Protein AF-A0ABD6RT41-F1 (afdb_monomer_lite)

Organism: Bacillus thuringiensis (NCBI:txid1428)

Foldseek 3Di:
DLLVLLCVVVVVVLVVLDDPVNLVVCVVVVQDDPRSVVVRVVSSSVSCDVVSSVVQDPVSVLVVLQVCQVVVDDPPDDGDSDPPDDPVRLVVCQVCVVVPAPDDRDDDDDDDDPVPPQCCVQCADKDALVQFDDPVCVVVVVVVPGDRSDIFGPDHNRNVCRVQQPKADFDKDFDADPVRGGPDIDTPDHIDGGHDDDDPDDSVVSVVVVVD

Sequence (212 aa):
DKKDFWMQLNSKRAETKITKKDIEKFKEKGVEGKELDKKIEDLRRGRVTEVELAELTAQDLKVLAIKSKMSSGYQLTPQIIKKDVTDEEYARISENLANFPGVDATVDWERNYVNGSLFRSVLGNITSSEEGLPKENLDSYLVRGYNRNDRVGKSYIEQRYEDVLHGTKEEVKNITDKSGNIVSAEIISKGKSGNSLTLTIDMELQKKVEES

InterPro domains:
  IPR005311 Penicillin-binding protein, dimerisation domain [PF03717] (16-184)
  IPR036138 Penicillin-binding protein, dimerisation domain superfamily [SSF56519] (60-200)
  IPR050515 Class D beta-lactamase/transpeptidase [PTHR30627] (42-211)

pLDDT: mean 88.84, std 4.9, range [66.38, 96.69]

Structure (mmCIF, N/CA/C/O backbone):
data_AF-A0ABD6RT41-F1
#
_entry.id   AF-A0ABD6RT41-F1
#
loop_
_atom_site.group_PDB
_atom_site.id
_atom_site.type_symbol
_atom_site.label_atom_id
_atom_site.label_alt_id
_atom_site.label_comp_id
_atom_site.label_asym_id
_atom_site.label_entity_id
_atom_site.label_seq_id
_atom_site.pdbx_PDB_ins_code
_atom_site.Cartn_x
_atom_site.Cartn_y
_atom_site.Cartn_z
_atom_site.occupancy
_atom_site.B_iso_or_equiv
_atom_site.auth_seq_id
_atom_site.auth_comp_id
_atom_site.auth_asym_id
_atom_site.auth_atom_id
_atom_site.pdbx_PDB_model_num
ATOM 1 N N . ASP A 1 1 ? -13.003 3.160 10.130 1.00 85.69 1 ASP A N 1
ATOM 2 C CA . ASP A 1 1 ? -14.189 4.032 9.997 1.00 85.69 1 ASP A CA 1
ATOM 3 C C . ASP A 1 1 ? -14.020 5.262 10.900 1.00 85.69 1 ASP A C 1
ATOM 5 O O . ASP A 1 1 ? -13.402 5.138 11.954 1.00 85.69 1 ASP A O 1
ATOM 9 N N . LYS A 1 2 ? -14.532 6.439 10.503 1.00 89.31 2 LYS A N 1
ATOM 10 C CA . LYS A 1 2 ? -14.536 7.662 11.331 1.00 89.31 2 LYS A CA 1
ATOM 11 C C . LYS A 1 2 ? -15.355 7.477 12.609 1.00 89.31 2 LYS A C 1
ATOM 13 O O . LYS A 1 2 ? -14.965 7.993 13.650 1.00 89.31 2 LYS A O 1
ATOM 18 N N . LYS A 1 3 ? -16.454 6.716 12.544 1.00 90.81 3 LYS A N 1
ATOM 19 C CA . LYS A 1 3 ? -17.309 6.435 13.708 1.00 90.81 3 LYS A CA 1
ATOM 20 C C . LYS A 1 3 ? -16.577 5.619 14.764 1.00 90.81 3 LYS A C 1
ATOM 22 O O . LYS A 1 3 ? -16.547 6.023 15.921 1.00 90.81 3 LYS A O 1
ATOM 27 N N . ASP A 1 4 ? -15.921 4.535 14.359 1.00 88.50 4 ASP A N 1
ATOM 28 C CA . ASP A 1 4 ? -15.114 3.715 15.271 1.00 88.50 4 ASP A CA 1
ATOM 29 C C . ASP A 1 4 ? -13.974 4.518 15.901 1.00 88.50 4 ASP A C 1
ATOM 31 O O . ASP A 1 4 ? -13.711 4.404 17.096 1.00 88.50 4 ASP A O 1
ATOM 35 N N . PHE A 1 5 ? -13.330 5.382 15.115 1.00 91.25 5 PHE A N 1
ATOM 36 C CA . PHE A 1 5 ? -12.264 6.239 15.618 1.00 91.25 5 PHE A CA 1
ATOM 37 C C . PHE A 1 5 ? -12.767 7.277 16.625 1.00 91.25 5 PHE A C 1
ATOM 39 O O . PHE A 1 5 ? -12.186 7.424 17.698 1.00 91.25 5 PHE A O 1
ATOM 46 N N . TRP A 1 6 ? -13.891 7.938 16.333 1.00 93.00 6 TRP A N 1
ATOM 47 C CA . TRP A 1 6 ? -14.525 8.853 17.280 1.00 93.00 6 TRP A CA 1
ATOM 48 C C . TRP A 1 6 ? -14.910 8.137 18.579 1.00 93.00 6 TRP A C 1
ATOM 50 O O . TRP A 1 6 ? -14.651 8.667 19.658 1.00 93.00 6 TRP A O 1
ATOM 60 N N . MET A 1 7 ? -15.461 6.919 18.495 1.00 90.94 7 MET A N 1
ATOM 61 C CA . MET A 1 7 ? -15.819 6.121 19.674 1.00 90.94 7 MET A CA 1
ATOM 62 C C . MET A 1 7 ? -14.601 5.744 20.524 1.00 90.94 7 MET A C 1
ATOM 64 O O . MET A 1 7 ? -14.709 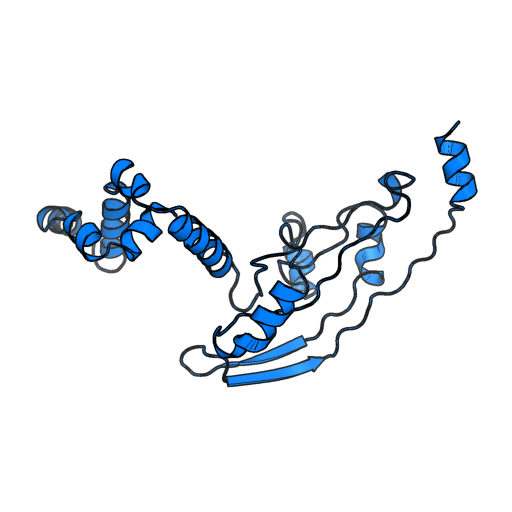5.704 21.746 1.00 90.94 7 MET A O 1
ATOM 68 N N . GLN A 1 8 ? -13.444 5.498 19.904 1.00 89.94 8 GLN A N 1
ATOM 69 C CA . GLN A 1 8 ? -12.194 5.221 20.619 1.00 89.94 8 GLN A CA 1
ATOM 70 C C . GLN A 1 8 ? -11.664 6.453 21.356 1.00 89.94 8 GLN A C 1
ATOM 72 O O . GLN A 1 8 ? -11.246 6.336 22.506 1.00 89.94 8 GLN A O 1
ATOM 77 N N . LEU A 1 9 ? -11.713 7.629 20.723 1.00 90.56 9 LEU A N 1
ATOM 78 C CA . LEU A 1 9 ? -11.319 8.889 21.361 1.00 90.56 9 LEU A CA 1
ATOM 79 C C . LEU A 1 9 ? -12.302 9.312 22.465 1.00 90.56 9 LEU A C 1
ATOM 81 O O . LEU A 1 9 ? -11.903 9.900 23.466 1.00 90.56 9 LEU A O 1
ATOM 85 N N . ASN A 1 10 ? -13.585 8.979 22.306 1.00 91.75 10 ASN A N 1
ATOM 86 C CA . ASN A 1 10 ? -14.675 9.404 23.181 1.00 91.75 10 ASN A CA 1
ATOM 87 C C . ASN A 1 10 ? -15.344 8.222 23.904 1.00 91.75 10 ASN A C 1
ATOM 89 O O . ASN A 1 10 ? -16.572 8.168 23.983 1.00 91.75 10 ASN A O 1
ATOM 93 N N . SER A 1 11 ? -14.562 7.289 24.458 1.00 88.44 11 SER A N 1
ATOM 94 C CA . SER A 1 11 ? -15.060 6.026 25.041 1.00 88.44 11 SER A CA 1
ATOM 95 C C . SER A 1 11 ? -16.250 6.206 25.993 1.00 88.44 11 SER A C 1
ATOM 97 O O . SER A 1 11 ? -17.299 5.594 25.800 1.00 88.44 11 SER A O 1
ATOM 99 N N . LYS A 1 12 ? -16.152 7.140 26.947 1.00 89.44 12 LYS A N 1
ATOM 100 C CA . LYS A 1 12 ? -17.234 7.449 27.900 1.00 89.44 12 LYS A CA 1
ATOM 101 C C . LYS A 1 12 ? -18.515 7.936 27.216 1.00 89.44 12 LYS A C 1
ATOM 103 O O . LYS A 1 12 ? -19.607 7.536 27.605 1.00 89.44 12 LYS A O 1
ATOM 108 N N . ARG A 1 13 ? -18.409 8.796 26.194 1.00 90.62 13 ARG A N 1
ATOM 109 C CA . ARG A 1 13 ? -19.580 9.288 25.439 1.00 90.62 13 ARG A CA 1
ATOM 110 C C . ARG A 1 13 ? -20.147 8.205 24.533 1.00 90.62 13 ARG A C 1
ATOM 112 O O . ARG A 1 13 ? -21.352 8.148 24.334 1.00 90.62 13 ARG A O 1
ATOM 119 N N . ALA A 1 14 ? -19.296 7.345 23.989 1.00 87.75 14 ALA A N 1
ATOM 120 C CA . ALA A 1 14 ? -19.719 6.220 23.174 1.00 87.75 14 ALA A CA 1
ATOM 121 C C . ALA A 1 14 ? -20.494 5.186 24.012 1.00 87.75 14 ALA A C 1
ATOM 123 O O . ALA A 1 14 ? -21.488 4.636 23.542 1.00 87.75 14 ALA A O 1
ATOM 124 N N . GLU A 1 15 ? -20.104 4.959 25.269 1.00 86.31 15 GLU A N 1
ATOM 125 C CA . GLU A 1 15 ? -20.823 4.077 26.197 1.00 86.31 15 GLU A CA 1
ATOM 126 C C . GLU A 1 15 ? -22.237 4.578 26.511 1.00 86.31 15 GLU A C 1
ATOM 128 O O . GLU A 1 15 ? -23.179 3.787 26.474 1.00 86.31 15 GLU A O 1
ATOM 133 N N . THR A 1 16 ? -22.424 5.887 26.729 1.00 89.94 16 THR A N 1
ATOM 134 C CA . THR A 1 16 ? -23.754 6.457 27.029 1.00 89.94 16 THR A CA 1
ATOM 135 C C . THR A 1 16 ? -24.732 6.378 25.859 1.00 89.94 16 THR A C 1
ATOM 137 O O . THR A 1 16 ? -25.941 6.507 26.060 1.00 89.94 16 THR A O 1
ATOM 140 N N . LYS A 1 17 ? -24.250 6.111 24.637 1.00 87.75 17 LYS A N 1
ATOM 141 C CA . LYS A 1 17 ? -25.112 5.869 23.471 1.00 87.75 17 LYS A CA 1
ATOM 142 C C . LYS A 1 17 ? -25.903 4.575 23.580 1.00 87.75 17 LYS A C 1
ATOM 144 O O . LYS A 1 17 ? -26.860 4.424 22.826 1.00 87.75 17 LYS A O 1
ATOM 149 N N . ILE A 1 18 ? -25.531 3.650 24.464 1.00 90.38 18 ILE A N 1
ATOM 150 C CA . ILE A 1 18 ? -26.245 2.391 24.689 1.00 90.38 18 ILE A CA 1
ATOM 151 C C . ILE A 1 18 ? -26.896 2.423 26.067 1.00 90.38 18 ILE A C 1
ATOM 153 O O . ILE A 1 18 ? -26.241 2.642 27.082 1.00 90.38 18 ILE A O 1
ATOM 157 N N . THR A 1 19 ? -28.202 2.174 26.111 1.00 89.12 19 THR A N 1
ATOM 158 C CA . THR A 1 19 ? -28.950 2.095 27.368 1.00 89.12 19 THR A CA 1
ATOM 159 C C . THR A 1 19 ? -29.115 0.645 27.814 1.00 89.12 19 THR A C 1
ATOM 161 O O . THR A 1 19 ? -29.053 -0.282 27.005 1.00 89.12 19 THR A O 1
ATOM 164 N N . LYS A 1 20 ? -29.409 0.430 29.104 1.00 87.25 20 LYS A N 1
ATOM 165 C CA . LYS A 1 20 ? -29.735 -0.909 29.633 1.00 87.25 20 LYS A CA 1
ATOM 166 C C . LYS A 1 20 ? -30.908 -1.560 28.883 1.00 87.25 20 LYS A C 1
ATOM 168 O O . LYS A 1 20 ? -30.833 -2.740 28.559 1.00 87.25 20 LYS A O 1
ATOM 173 N N . LYS A 1 21 ? -31.912 -0.761 28.498 1.00 87.50 21 LYS A N 1
ATOM 174 C CA . LYS A 1 21 ? -33.065 -1.211 27.701 1.00 87.50 21 LYS A CA 1
ATOM 175 C C . LYS A 1 21 ? -32.671 -1.725 26.315 1.00 87.50 21 LYS A C 1
ATOM 177 O O . LYS A 1 21 ? -33.319 -2.622 25.790 1.00 87.50 21 LYS A O 1
ATOM 182 N N . ASP A 1 22 ? -31.633 -1.159 25.699 1.00 86.94 22 ASP A N 1
ATOM 183 C CA . ASP A 1 22 ? -31.158 -1.634 24.395 1.00 86.94 22 ASP A CA 1
ATOM 184 C C . ASP A 1 22 ? -30.517 -3.019 24.511 1.00 86.94 22 ASP A C 1
ATOM 186 O O . ASP A 1 22 ? -30.737 -3.874 23.658 1.00 86.94 22 ASP A O 1
ATOM 190 N N . ILE A 1 23 ? -29.767 -3.252 25.591 1.00 86.44 23 ILE A N 1
ATOM 191 C CA . ILE A 1 23 ? -29.127 -4.541 25.876 1.00 86.44 23 ILE A CA 1
ATOM 192 C C . ILE A 1 23 ? -30.191 -5.600 26.193 1.00 86.44 23 ILE A C 1
ATOM 194 O O . ILE A 1 23 ? -30.135 -6.705 25.657 1.00 86.44 23 ILE A O 1
ATOM 198 N N . GLU A 1 24 ? -31.183 -5.258 27.019 1.00 87.94 24 GLU A N 1
ATOM 199 C CA . GLU A 1 24 ? -32.307 -6.143 27.362 1.00 87.94 24 GLU A CA 1
ATOM 200 C C . GLU A 1 24 ? -33.097 -6.566 26.118 1.00 87.94 24 GLU A C 1
ATOM 202 O O . GLU A 1 24 ? -33.324 -7.757 25.932 1.00 87.94 24 GLU A O 1
ATOM 207 N N . LYS A 1 25 ? -33.387 -5.644 25.188 1.00 90.38 25 LYS A N 1
ATOM 208 C CA . LYS A 1 25 ? -34.060 -5.967 23.915 1.00 90.38 25 LYS A CA 1
ATOM 209 C C . LYS A 1 25 ? -33.330 -7.008 23.066 1.00 90.38 25 LYS A C 1
ATOM 211 O O . LYS A 1 25 ? -33.973 -7.733 22.310 1.00 90.38 25 LYS A O 1
ATOM 216 N N . PHE A 1 26 ? -31.999 -7.046 23.106 1.00 88.19 26 PHE A N 1
ATOM 217 C CA . PHE A 1 26 ? -31.237 -8.065 22.381 1.00 88.19 26 PHE A CA 1
ATOM 218 C C . PHE A 1 26 ? -31.228 -9.401 23.128 1.00 88.19 26 PHE A C 1
ATOM 220 O O . PHE A 1 26 ? -31.377 -10.441 22.488 1.00 88.19 26 PHE A O 1
ATOM 227 N N . LYS A 1 27 ? -31.150 -9.374 24.462 1.00 84.56 27 LYS A N 1
ATOM 228 C CA . LYS A 1 27 ? -31.242 -10.577 25.303 1.00 84.56 27 LYS A CA 1
ATOM 229 C C . LYS A 1 27 ? -32.615 -11.246 25.224 1.00 84.56 27 LYS A C 1
ATOM 231 O O . LYS A 1 27 ? -32.687 -12.457 25.080 1.00 84.56 27 LYS A O 1
ATOM 236 N N . GLU A 1 28 ? -33.701 -10.473 25.216 1.00 88.12 28 GLU A N 1
ATOM 237 C CA . GLU A 1 28 ? -35.072 -10.980 25.018 1.00 88.12 28 GLU A CA 1
ATOM 238 C C . GLU A 1 28 ? -35.255 -11.671 23.659 1.00 88.12 28 GLU A C 1
ATOM 240 O O . GLU A 1 28 ? -36.079 -12.570 23.515 1.00 88.12 28 GLU A O 1
ATOM 245 N N . LYS A 1 29 ? -34.456 -11.285 22.658 1.00 86.00 29 LYS A N 1
ATOM 246 C CA . LYS A 1 29 ? -34.404 -11.930 21.339 1.00 86.00 29 LYS A CA 1
ATOM 247 C C . LYS A 1 29 ? -33.467 -13.144 21.293 1.00 86.00 29 LYS A C 1
ATOM 249 O O . LYS A 1 29 ? -33.190 -13.636 20.203 1.00 86.00 29 LYS A O 1
ATOM 254 N N . GLY A 1 30 ? -32.956 -13.595 22.439 1.00 84.94 30 GLY A N 1
ATOM 255 C CA . GLY A 1 30 ? -32.039 -14.730 22.546 1.00 84.94 30 GLY A CA 1
ATOM 256 C C . GLY A 1 30 ? -30.633 -14.460 22.003 1.00 84.94 30 GLY A C 1
ATOM 257 O O . GLY A 1 30 ? -29.919 -15.405 21.686 1.00 84.94 30 GLY A O 1
ATOM 258 N N . VAL A 1 31 ? -30.230 -13.192 21.846 1.00 85.50 31 VAL A N 1
ATOM 259 C CA . VAL A 1 31 ? -28.876 -12.846 21.392 1.00 85.50 31 VAL A CA 1
ATOM 260 C C . VAL A 1 31 ? -27.938 -12.810 22.594 1.00 85.50 31 VAL A C 1
ATOM 262 O O . VAL A 1 31 ? -28.105 -11.983 23.492 1.00 85.50 31 VAL A O 1
ATOM 265 N N . GLU A 1 32 ? -26.915 -13.661 22.583 1.00 87.38 32 GLU A N 1
ATOM 266 C CA . GLU A 1 32 ? -25.966 -13.808 23.688 1.00 87.38 32 GLU A CA 1
ATOM 267 C C . GLU A 1 32 ? -24.507 -13.885 23.208 1.00 87.38 32 GLU A C 1
ATOM 269 O O . GLU A 1 32 ? -24.211 -14.020 22.017 1.00 87.38 32 GLU A O 1
ATOM 274 N N . GLY A 1 33 ? -23.572 -13.766 24.156 1.00 87.94 33 GLY A N 1
ATOM 275 C CA . GLY A 1 33 ? -22.134 -13.876 23.907 1.00 87.94 33 GLY A CA 1
ATOM 276 C C . GLY A 1 33 ? -21.613 -12.891 22.853 1.00 87.94 33 GLY A C 1
ATOM 277 O O . GLY A 1 33 ? -22.037 -11.739 22.792 1.00 87.94 33 GLY A O 1
ATOM 278 N N . LYS A 1 34 ? -20.708 -13.361 21.985 1.00 86.75 34 LYS A N 1
ATOM 279 C CA . LYS A 1 34 ? -20.057 -12.533 20.950 1.00 86.75 34 LYS A CA 1
ATOM 280 C C . LYS A 1 34 ? -21.040 -11.879 19.972 1.00 86.75 34 LYS A C 1
ATOM 282 O O . LYS A 1 34 ? -20.735 -10.829 19.411 1.00 86.75 34 LYS A O 1
ATOM 287 N N . GLU A 1 35 ? -22.199 -12.495 19.729 1.00 88.06 35 GLU A N 1
ATOM 288 C CA . GLU A 1 35 ? -23.207 -11.918 18.835 1.00 88.06 35 GLU A CA 1
ATOM 289 C C . GLU A 1 35 ? -23.885 -10.699 19.475 1.00 88.06 35 GLU A C 1
ATOM 291 O O . GLU A 1 35 ? -24.155 -9.708 18.792 1.00 88.06 35 GLU A O 1
ATOM 296 N N . LEU A 1 36 ? -24.111 -10.747 20.791 1.00 87.25 36 LEU A N 1
ATOM 297 C CA . LEU A 1 36 ? -24.655 -9.626 21.552 1.00 87.25 36 LEU A CA 1
ATOM 298 C C . LEU A 1 36 ? -23.689 -8.440 21.528 1.00 87.25 36 LEU A C 1
ATOM 300 O O . LEU A 1 36 ? -24.110 -7.329 21.207 1.00 87.25 36 LEU A O 1
ATOM 304 N N . ASP A 1 37 ? -22.404 -8.688 21.787 1.00 86.12 37 ASP A N 1
ATOM 305 C CA . ASP A 1 37 ? -21.363 -7.654 21.764 1.00 86.12 37 ASP A CA 1
ATOM 306 C C . ASP A 1 37 ? -21.310 -6.954 20.402 1.00 86.12 37 ASP A C 1
ATOM 308 O O . ASP A 1 37 ? -21.361 -5.725 20.324 1.00 86.12 37 ASP A O 1
ATOM 312 N N . LYS A 1 38 ? -21.334 -7.736 19.315 1.00 89.06 38 LYS A N 1
ATOM 313 C CA . LYS A 1 38 ? -21.345 -7.204 17.949 1.00 89.06 38 LYS A CA 1
ATOM 314 C C . LYS A 1 38 ? -22.578 -6.338 17.674 1.00 89.06 38 LYS A C 1
ATOM 316 O O . LYS A 1 38 ? -22.440 -5.237 17.148 1.00 89.06 38 LYS A O 1
ATOM 321 N N . LYS A 1 39 ? -23.783 -6.789 18.053 1.00 89.44 39 LYS A N 1
ATOM 322 C CA . LYS A 1 39 ? -25.019 -6.003 17.852 1.00 89.44 39 LYS A CA 1
ATOM 323 C C . LYS A 1 39 ? -25.035 -4.719 18.677 1.00 89.44 39 LYS A C 1
ATOM 325 O O . LYS A 1 39 ? -25.534 -3.700 18.200 1.00 89.44 39 LYS A O 1
ATOM 330 N N . ILE A 1 40 ? -24.491 -4.753 19.892 1.00 88.94 40 ILE A N 1
ATOM 331 C CA . ILE A 1 40 ? -24.341 -3.562 20.732 1.00 88.94 40 ILE A CA 1
ATOM 332 C C . ILE A 1 40 ? -23.382 -2.570 20.071 1.00 88.94 40 ILE A C 1
ATOM 334 O O . ILE A 1 40 ? -23.679 -1.376 20.021 1.00 88.94 40 ILE A O 1
ATOM 338 N N . GLU A 1 41 ? -22.259 -3.048 19.543 1.00 87.75 41 GLU A N 1
ATOM 339 C CA . GLU A 1 41 ? -21.263 -2.208 18.884 1.00 87.75 41 GLU A CA 1
ATOM 340 C C . GLU A 1 41 ? -21.785 -1.605 17.572 1.00 87.75 41 GLU A C 1
ATOM 342 O O . GLU A 1 41 ? -21.640 -0.402 17.350 1.00 87.75 41 GLU A O 1
ATOM 347 N N . ASP A 1 42 ? -22.499 -2.385 16.757 1.00 89.88 42 ASP A N 1
ATOM 348 C CA . ASP A 1 42 ? -23.151 -1.893 15.539 1.00 89.88 42 ASP A CA 1
ATOM 349 C C . ASP A 1 42 ? -24.235 -0.847 15.857 1.00 89.88 42 ASP A C 1
ATOM 351 O O . ASP A 1 42 ? -24.315 0.194 15.198 1.00 89.88 42 ASP A O 1
ATOM 355 N N . LEU A 1 43 ? -25.036 -1.063 16.910 1.00 90.56 43 LEU A N 1
ATOM 356 C CA . LEU A 1 43 ? -26.019 -0.078 17.370 1.00 90.56 43 LEU A CA 1
ATOM 357 C C . LEU A 1 43 ? -25.338 1.202 17.870 1.00 90.56 43 LEU A C 1
ATOM 359 O O . LEU A 1 43 ? -25.805 2.307 17.582 1.00 90.56 43 LEU A O 1
ATOM 363 N N . ARG A 1 44 ? -24.226 1.065 18.598 1.00 90.38 44 ARG A N 1
ATOM 364 C CA . ARG A 1 44 ? -23.441 2.195 19.105 1.00 90.38 44 ARG A CA 1
ATOM 365 C C . ARG A 1 44 ? -22.892 3.017 17.944 1.00 90.38 44 ARG A C 1
ATOM 367 O O . ARG A 1 44 ? -23.106 4.226 17.914 1.00 90.38 44 ARG A O 1
ATOM 374 N N . ARG A 1 45 ? -22.296 2.353 16.949 1.00 90.31 45 ARG A N 1
ATOM 375 C CA . ARG A 1 45 ? -21.817 2.961 15.699 1.00 90.31 45 ARG A CA 1
ATOM 376 C C . ARG A 1 45 ? -22.951 3.672 14.956 1.00 90.31 45 ARG A C 1
ATOM 378 O O . ARG A 1 45 ? -22.785 4.800 14.493 1.00 90.31 45 ARG A O 1
ATOM 385 N N . GLY A 1 46 ? -24.132 3.058 14.882 1.00 90.44 46 GLY A N 1
ATOM 386 C CA . GLY A 1 46 ? -25.322 3.648 14.263 1.00 90.44 46 GLY A CA 1
ATOM 387 C C . GLY A 1 46 ? -25.789 4.952 14.923 1.00 90.44 46 GLY A C 1
ATOM 388 O O . GLY A 1 46 ? -26.309 5.825 14.235 1.00 90.44 46 GLY A O 1
ATOM 389 N N . ARG A 1 47 ? -25.556 5.113 16.232 1.00 92.75 47 ARG A N 1
ATOM 390 C CA . ARG A 1 47 ? -25.968 6.283 17.032 1.00 92.75 47 ARG A CA 1
ATOM 391 C C . ARG A 1 47 ? -24.940 7.416 17.087 1.00 92.75 47 ARG A C 1
ATOM 393 O O . ARG A 1 47 ? -25.226 8.452 17.692 1.00 92.75 47 ARG A O 1
ATOM 400 N N . VAL A 1 48 ? -23.766 7.236 16.482 1.00 91.88 48 VAL A N 1
ATOM 401 C CA . VAL A 1 48 ? -22.799 8.326 16.294 1.00 91.88 48 VAL A CA 1
ATOM 402 C C . VAL A 1 48 ? -23.326 9.264 15.213 1.00 91.88 48 VAL A C 1
ATOM 404 O O . VAL A 1 48 ? -23.569 8.847 14.075 1.00 91.88 48 VAL A O 1
ATOM 407 N N . THR A 1 49 ? -23.512 10.524 15.594 1.00 91.69 49 THR A N 1
ATOM 408 C CA . THR A 1 49 ? -24.096 11.574 14.748 1.00 91.69 49 THR A CA 1
ATOM 409 C C . THR A 1 49 ? -23.045 12.297 13.908 1.00 91.69 49 THR A C 1
ATOM 411 O O . THR A 1 49 ? -21.861 12.286 14.232 1.00 91.69 49 THR A O 1
ATOM 414 N N . GLU A 1 50 ? -23.467 12.977 12.840 1.00 90.38 50 GLU A N 1
ATOM 415 C CA . GLU A 1 50 ? -22.553 13.785 12.016 1.00 90.38 50 GLU A CA 1
ATOM 416 C C . GLU A 1 50 ? -21.952 14.970 12.779 1.00 90.38 50 GLU A C 1
ATOM 418 O O . GLU A 1 50 ? -20.789 15.297 12.566 1.00 90.38 50 GLU A O 1
ATOM 423 N N . VAL A 1 51 ? -22.705 15.560 13.714 1.00 91.62 51 VAL A N 1
ATOM 424 C CA . VAL A 1 51 ? -22.221 16.642 14.589 1.00 91.62 51 VAL A CA 1
ATOM 425 C C . VAL A 1 51 ? -21.045 16.164 15.437 1.00 91.62 51 VAL A C 1
ATOM 427 O O . VAL A 1 51 ? -20.046 16.860 15.556 1.00 91.62 51 VAL A O 1
ATOM 430 N N . GLU A 1 52 ? -21.131 14.949 15.972 1.00 90.50 52 GLU A N 1
ATOM 431 C CA . GLU A 1 52 ? -20.047 14.343 16.748 1.00 90.50 52 GLU A CA 1
ATOM 432 C C . GLU A 1 52 ? -18.843 14.000 15.871 1.00 90.50 52 GLU A C 1
ATOM 434 O O . GLU A 1 52 ? -17.702 14.212 16.267 1.00 90.50 52 GLU A O 1
ATOM 439 N N . LEU A 1 53 ? -19.074 13.529 14.644 1.00 90.19 53 LEU A N 1
ATOM 440 C CA . LEU A 1 53 ? -17.986 13.307 13.691 1.00 90.19 53 LEU A CA 1
ATOM 441 C C . LEU A 1 53 ? -17.291 14.608 13.274 1.00 90.19 53 LEU A C 1
ATOM 443 O O . LEU A 1 53 ? -16.099 14.573 12.970 1.00 90.19 53 LEU A O 1
ATOM 447 N N . ALA A 1 54 ? -18.006 15.735 13.268 1.00 92.00 54 ALA A N 1
ATOM 448 C CA . ALA A 1 54 ? -17.445 17.053 12.980 1.00 92.00 54 ALA A CA 1
ATOM 449 C C . ALA A 1 54 ? -16.547 17.591 14.110 1.00 92.00 54 ALA A C 1
ATOM 451 O O . ALA A 1 54 ? -15.782 18.522 13.877 1.00 92.00 54 ALA A O 1
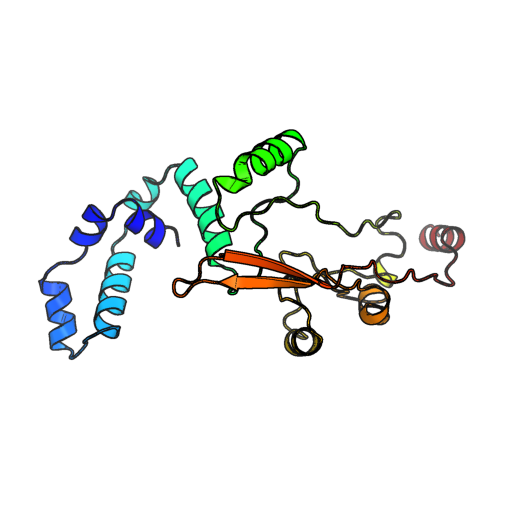ATOM 452 N N . GLU A 1 55 ? -16.586 16.993 15.307 1.00 93.00 55 GLU A N 1
ATOM 453 C CA . GLU A 1 55 ? -15.649 17.306 16.396 1.00 93.00 55 GLU A CA 1
ATOM 454 C C . GLU A 1 55 ? -14.226 16.798 16.107 1.00 93.00 55 GLU A C 1
ATOM 456 O O . GLU A 1 55 ? -13.275 17.259 16.736 1.00 93.00 55 GLU A O 1
ATOM 461 N N . LEU A 1 56 ? -14.064 15.848 15.174 1.00 93.12 56 LEU A N 1
ATOM 462 C CA . LEU A 1 56 ? -12.748 15.340 14.790 1.00 93.12 56 LEU A CA 1
ATOM 463 C C . LEU A 1 56 ? -11.931 16.448 14.127 1.00 93.12 56 LEU A C 1
ATOM 465 O O . LEU A 1 56 ? -12.293 16.983 13.076 1.00 93.12 56 LEU A O 1
ATOM 469 N N . THR A 1 57 ? -10.782 16.749 14.718 1.00 94.56 57 THR A N 1
ATOM 470 C CA . THR A 1 57 ? -9.869 17.760 14.196 1.00 94.56 57 THR A CA 1
ATOM 471 C C . THR A 1 57 ? -9.152 17.274 12.934 1.00 94.56 57 THR A C 1
ATOM 473 O O . THR A 1 57 ? -9.092 16.083 12.620 1.00 94.56 57 THR A O 1
ATOM 476 N N . ALA A 1 58 ? -8.506 18.195 12.215 1.00 94.19 58 ALA A N 1
ATOM 477 C CA . ALA A 1 58 ? -7.628 17.822 11.106 1.00 94.19 58 ALA A CA 1
ATOM 478 C C . ALA A 1 58 ? -6.491 16.877 11.548 1.00 94.19 58 ALA A C 1
ATOM 480 O O . ALA A 1 58 ? -6.063 16.022 10.773 1.00 94.19 58 ALA A O 1
ATOM 481 N N . GLN A 1 59 ? -6.017 17.004 12.793 1.00 94.00 59 GLN A N 1
ATOM 482 C CA . GLN A 1 59 ? -4.997 16.117 13.351 1.00 94.00 59 GLN A CA 1
ATOM 483 C C . GLN A 1 59 ? -5.554 14.712 13.601 1.00 94.00 59 GLN A C 1
ATOM 485 O O . GLN A 1 59 ? -4.911 13.726 13.245 1.00 94.00 59 GLN A O 1
ATOM 490 N N . ASP A 1 60 ? -6.775 14.615 14.123 1.00 93.56 60 ASP A N 1
ATOM 491 C CA . ASP A 1 60 ? -7.474 13.345 14.332 1.00 93.56 60 ASP A CA 1
ATOM 492 C C . ASP A 1 60 ? -7.660 12.589 13.015 1.00 93.56 60 ASP A C 1
ATOM 494 O O . ASP A 1 60 ? -7.420 11.385 12.935 1.00 93.56 60 ASP A O 1
ATOM 498 N N . LEU A 1 61 ? -8.002 13.304 11.942 1.00 92.56 61 LEU A N 1
ATOM 499 C CA . LEU A 1 61 ? -8.128 12.715 10.610 1.00 92.56 61 LEU A CA 1
ATOM 500 C C . LEU A 1 61 ? -6.789 12.194 10.064 1.00 92.56 61 LEU A C 1
ATOM 502 O O . LEU A 1 61 ? -6.771 11.149 9.412 1.00 92.56 61 LEU A O 1
ATOM 506 N N . LYS A 1 62 ? -5.666 12.865 10.358 1.00 93.44 62 LYS A N 1
ATOM 507 C CA . LYS A 1 62 ? -4.323 12.368 10.004 1.00 93.44 62 LYS A CA 1
ATOM 508 C C . LYS A 1 62 ? -3.976 11.092 10.772 1.00 93.44 62 LYS A C 1
ATOM 510 O O . LYS A 1 62 ? -3.517 10.124 10.167 1.00 93.44 62 LYS A O 1
ATOM 515 N N . VAL A 1 63 ? -4.238 11.063 12.080 1.00 93.38 63 VAL A N 1
ATOM 516 C CA . VAL A 1 63 ? -4.028 9.869 12.917 1.00 93.38 63 VAL A CA 1
ATOM 517 C C . VAL A 1 63 ? -4.891 8.710 12.422 1.00 93.38 63 VAL A C 1
ATOM 519 O O . VAL A 1 63 ? -4.398 7.592 12.273 1.00 93.38 63 VAL A O 1
ATOM 522 N N . LEU A 1 64 ? -6.157 8.977 12.094 1.00 93.00 64 LEU A N 1
ATOM 523 C CA . LEU A 1 64 ? -7.061 7.987 11.521 1.00 93.00 64 LEU A CA 1
ATOM 524 C C . LEU A 1 64 ? -6.536 7.430 10.196 1.00 93.00 64 LEU A C 1
ATOM 526 O O . LEU A 1 64 ? -6.590 6.220 9.991 1.00 93.00 64 LEU A O 1
ATOM 530 N N . ALA A 1 65 ? -6.015 8.280 9.309 1.00 91.50 65 ALA A N 1
ATOM 531 C CA . ALA A 1 65 ? -5.454 7.834 8.037 1.00 91.50 65 ALA A CA 1
ATOM 532 C C . ALA A 1 65 ? -4.278 6.863 8.244 1.00 91.50 65 ALA A C 1
ATOM 534 O O . ALA A 1 65 ? -4.258 5.791 7.638 1.00 91.50 65 ALA A O 1
ATOM 535 N N . ILE A 1 66 ? -3.351 7.189 9.152 1.00 92.12 66 ILE A N 1
ATOM 536 C CA . ILE A 1 66 ? -2.216 6.317 9.497 1.00 92.12 66 ILE A CA 1
ATOM 537 C C . ILE A 1 66 ? -2.718 5.003 10.104 1.00 92.12 66 ILE A C 1
ATOM 539 O O . ILE A 1 66 ? -2.384 3.925 9.614 1.00 92.12 66 ILE A O 1
ATOM 543 N N . LYS A 1 67 ? -3.591 5.079 11.116 1.00 90.31 67 LYS A N 1
ATOM 544 C CA . LYS A 1 67 ? -4.151 3.900 11.790 1.00 90.31 67 LYS A CA 1
ATOM 545 C C . LYS A 1 67 ? -4.900 2.983 10.826 1.00 90.31 67 LYS A C 1
ATOM 547 O O . LYS A 1 67 ? -4.783 1.761 10.924 1.00 90.31 67 LYS A O 1
ATOM 552 N N . SER A 1 68 ? -5.661 3.560 9.899 1.00 89.19 68 SER A N 1
ATOM 553 C CA . SER A 1 68 ? -6.393 2.805 8.884 1.00 89.19 68 SER A CA 1
ATOM 554 C C . SER A 1 68 ? -5.439 2.009 8.003 1.00 89.19 68 SER A C 1
ATOM 556 O O . SER A 1 68 ? -5.700 0.835 7.763 1.00 89.19 68 SER A O 1
ATOM 558 N N . LYS A 1 69 ? -4.320 2.606 7.571 1.00 88.62 69 LYS A N 1
ATOM 559 C CA . LYS A 1 69 ? -3.303 1.896 6.787 1.00 88.62 69 LYS A CA 1
ATOM 560 C C . LYS A 1 69 ? -2.640 0.778 7.592 1.00 88.62 69 LYS A C 1
ATOM 562 O O . LYS A 1 69 ? -2.580 -0.351 7.114 1.00 88.62 69 LYS A O 1
ATOM 567 N N . MET A 1 70 ? -2.249 1.055 8.839 1.00 87.69 70 MET A N 1
ATOM 568 C CA . MET A 1 70 ? -1.656 0.051 9.737 1.00 87.69 70 MET A CA 1
ATOM 569 C C . MET A 1 70 ? -2.586 -1.149 9.973 1.00 87.69 70 MET A C 1
ATOM 571 O O . MET A 1 70 ? -2.127 -2.282 10.042 1.00 87.69 70 MET A O 1
ATOM 575 N N . SER A 1 71 ? -3.897 -0.907 10.068 1.00 85.56 71 SER A N 1
ATOM 576 C CA . SER A 1 71 ? -4.893 -1.950 10.362 1.00 85.56 71 SER A CA 1
ATOM 577 C C . SER A 1 71 ? -5.413 -2.676 9.115 1.00 85.56 71 SER A C 1
ATOM 579 O O . SER A 1 71 ? -6.087 -3.692 9.245 1.00 85.56 71 SER A O 1
ATOM 581 N N . SER A 1 72 ? -5.160 -2.143 7.915 1.00 81.44 72 SER A N 1
ATOM 582 C CA . SER A 1 72 ? -5.648 -2.715 6.650 1.00 81.44 72 SER A CA 1
ATOM 583 C C . SER A 1 72 ? -4.779 -3.847 6.097 1.00 81.44 72 SER A C 1
ATOM 585 O O . SER A 1 72 ? -5.185 -4.527 5.156 1.00 81.44 72 SER A O 1
ATOM 587 N N . GLY A 1 73 ? -3.588 -4.036 6.668 1.00 75.75 73 GLY A N 1
ATOM 588 C CA . GLY A 1 73 ? -2.626 -5.031 6.219 1.00 75.75 73 GLY A CA 1
ATOM 589 C C . GLY A 1 73 ? -2.959 -6.459 6.626 1.00 75.75 73 GLY A C 1
ATOM 590 O O . GLY A 1 73 ? -3.686 -6.714 7.585 1.00 75.75 73 GLY A O 1
ATOM 591 N N . TYR A 1 74 ? -2.351 -7.402 5.914 1.00 74.19 74 TYR A N 1
ATOM 592 C CA . TYR A 1 74 ? -2.308 -8.797 6.337 1.00 74.19 74 TYR A CA 1
ATOM 593 C C . TYR A 1 74 ? -1.261 -8.971 7.436 1.00 74.19 74 TYR A C 1
ATOM 595 O O . TYR A 1 74 ? -0.251 -8.263 7.473 1.00 74.19 74 TYR A O 1
ATOM 603 N N . GLN A 1 75 ? -1.498 -9.929 8.332 1.00 74.62 75 GLN A N 1
ATOM 604 C CA . GLN A 1 75 ? -0.571 -10.235 9.415 1.00 74.62 75 GLN A CA 1
ATOM 605 C C . GLN A 1 75 ? 0.830 -10.518 8.844 1.00 74.62 75 GLN A C 1
ATOM 607 O O . GLN A 1 75 ? 0.963 -11.251 7.866 1.00 74.62 75 GLN A O 1
ATOM 612 N N . LEU A 1 76 ? 1.859 -9.910 9.443 1.00 73.88 76 LEU A N 1
ATOM 613 C CA . LEU A 1 76 ? 3.26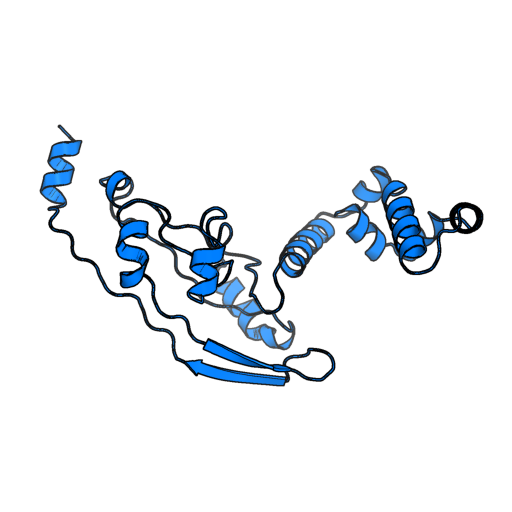7 -10.017 9.025 1.00 73.88 76 LEU A CA 1
ATOM 614 C C . LEU A 1 76 ? 3.581 -9.515 7.601 1.00 73.88 76 LEU A C 1
ATOM 616 O O . LEU A 1 76 ? 4.683 -9.742 7.116 1.00 73.88 76 LEU A O 1
ATOM 620 N N . THR A 1 77 ? 2.662 -8.809 6.932 1.00 77.31 77 THR A N 1
ATOM 621 C CA . THR A 1 77 ? 2.935 -8.151 5.644 1.00 77.31 77 THR A CA 1
ATOM 622 C C . THR A 1 77 ? 3.096 -6.642 5.854 1.00 77.31 77 THR A C 1
ATOM 624 O O . THR A 1 77 ? 2.108 -5.984 6.206 1.00 77.31 77 THR A O 1
ATOM 627 N N . PRO A 1 78 ? 4.289 -6.062 5.614 1.00 80.69 78 PRO A N 1
ATOM 628 C CA . PRO A 1 78 ? 4.517 -4.626 5.767 1.00 80.69 78 PRO A CA 1
ATOM 629 C C . PRO A 1 78 ? 3.527 -3.785 4.953 1.00 80.69 78 PRO A C 1
ATOM 631 O O . PRO A 1 78 ? 3.216 -4.107 3.806 1.00 80.69 78 PRO A O 1
ATOM 634 N N . GLN A 1 79 ? 3.033 -2.695 5.542 1.00 84.94 79 GLN A N 1
ATOM 635 C CA . GLN A 1 79 ? 2.122 -1.757 4.883 1.00 84.94 79 GLN A CA 1
ATOM 636 C C . GLN A 1 79 ? 2.802 -0.409 4.685 1.00 84.94 79 GLN A C 1
ATOM 638 O O . GLN A 1 79 ? 3.370 0.151 5.622 1.00 84.94 79 GLN A O 1
ATOM 643 N N . ILE A 1 80 ? 2.696 0.144 3.479 1.00 87.44 80 ILE A N 1
ATOM 644 C CA . ILE A 1 80 ? 3.303 1.435 3.165 1.00 87.44 80 ILE A CA 1
ATOM 645 C C . ILE A 1 80 ? 2.417 2.561 3.704 1.00 87.44 80 ILE A C 1
ATOM 647 O O . ILE A 1 80 ? 1.322 2.834 3.202 1.00 87.44 80 ILE A O 1
ATOM 651 N N . ILE A 1 81 ? 2.902 3.240 4.744 1.00 89.75 81 ILE A N 1
ATOM 652 C CA . ILE A 1 81 ? 2.180 4.344 5.387 1.00 89.75 81 ILE A CA 1
ATOM 653 C C . ILE A 1 81 ? 2.326 5.642 4.586 1.00 89.75 81 ILE A C 1
ATOM 655 O O . ILE A 1 81 ? 1.320 6.305 4.304 1.00 89.75 81 ILE A O 1
ATOM 659 N N . LYS A 1 82 ? 3.551 5.983 4.178 1.00 89.75 82 LYS A N 1
ATOM 660 C CA . LYS A 1 82 ? 3.888 7.189 3.413 1.00 89.75 82 LYS A CA 1
ATOM 661 C C . LYS A 1 82 ? 4.987 6.866 2.394 1.00 89.75 82 LYS A C 1
ATOM 663 O O . LYS A 1 82 ? 5.865 6.065 2.692 1.00 89.75 82 LYS A O 1
ATOM 668 N N . LYS A 1 83 ? 4.902 7.493 1.220 1.00 88.44 83 LYS A N 1
ATOM 669 C CA . LYS A 1 83 ? 5.912 7.495 0.152 1.00 88.44 83 LYS A CA 1
ATOM 670 C C . LYS A 1 83 ? 6.412 8.917 -0.082 1.00 88.44 83 LYS A C 1
ATOM 672 O O . LYS A 1 83 ? 5.826 9.851 0.471 1.00 88.44 83 LYS A O 1
ATOM 677 N N . ASP A 1 84 ? 7.464 9.046 -0.886 1.00 88.50 84 ASP A N 1
ATOM 678 C CA . ASP A 1 84 ? 8.025 10.332 -1.318 1.00 88.50 84 ASP A CA 1
ATOM 679 C C . ASP A 1 84 ? 8.370 11.238 -0.129 1.00 88.50 84 ASP A C 1
ATOM 681 O O . ASP A 1 84 ? 7.980 12.404 -0.052 1.00 88.50 84 ASP A O 1
ATOM 685 N N . VAL A 1 85 ? 9.044 10.649 0.862 1.00 90.56 85 VAL A N 1
ATOM 686 C CA . VAL A 1 85 ? 9.521 11.368 2.045 1.00 90.56 85 VAL A CA 1
ATOM 687 C C . VAL A 1 85 ? 10.792 12.136 1.712 1.00 90.56 85 VAL A C 1
ATOM 689 O O . VAL A 1 85 ? 11.607 11.678 0.913 1.00 90.56 85 VAL A O 1
ATOM 692 N N . THR A 1 86 ? 10.970 13.302 2.330 1.00 93.75 86 THR A N 1
ATOM 693 C CA . THR A 1 86 ? 12.231 14.042 2.203 1.00 93.75 86 THR A CA 1
ATOM 694 C C . THR A 1 86 ? 13.337 13.352 2.999 1.00 93.75 86 THR A C 1
ATOM 696 O O . THR A 1 86 ? 13.059 12.623 3.953 1.00 93.75 86 THR A O 1
ATOM 699 N N . ASP A 1 87 ? 14.598 13.628 2.664 1.00 92.19 87 ASP A N 1
ATOM 700 C CA . ASP A 1 87 ? 15.753 13.103 3.408 1.00 92.19 87 ASP A CA 1
ATOM 701 C C . ASP A 1 87 ? 15.687 13.470 4.901 1.00 92.19 87 ASP A C 1
ATOM 703 O O . ASP A 1 87 ? 16.018 12.666 5.771 1.00 92.19 87 ASP A O 1
ATOM 707 N N . GLU A 1 88 ? 15.186 14.667 5.210 1.00 94.69 88 GLU A N 1
ATOM 708 C CA . GLU A 1 88 ? 14.981 15.157 6.576 1.00 94.69 88 GLU A CA 1
ATOM 709 C C . GLU A 1 88 ? 13.902 14.355 7.320 1.00 94.69 88 GLU A C 1
ATOM 711 O O . GLU A 1 88 ? 14.074 13.999 8.488 1.00 94.69 88 GLU A O 1
ATOM 716 N N . GLU A 1 89 ? 12.783 14.047 6.654 1.00 92.25 89 GLU A N 1
ATOM 717 C CA . GLU A 1 89 ? 11.732 13.197 7.216 1.00 92.25 89 GLU A CA 1
ATOM 718 C C . GLU A 1 89 ? 12.232 11.764 7.421 1.00 92.25 89 GLU A C 1
ATOM 720 O O . GLU A 1 89 ? 11.997 11.183 8.484 1.00 92.25 89 GLU A O 1
ATOM 725 N N . TYR A 1 90 ? 12.947 11.214 6.436 1.00 91.75 90 TYR A N 1
ATOM 726 C CA . TYR A 1 90 ? 13.536 9.882 6.505 1.00 91.75 90 TYR A CA 1
ATOM 727 C C . TYR A 1 90 ? 14.514 9.768 7.676 1.00 91.75 90 TYR A C 1
ATOM 729 O O . TYR A 1 90 ? 14.369 8.864 8.501 1.00 91.75 90 TYR A O 1
ATOM 737 N N . ALA A 1 91 ? 15.459 10.704 7.802 1.00 91.88 91 ALA A N 1
ATOM 738 C CA . ALA A 1 91 ? 16.432 10.725 8.891 1.00 91.88 91 ALA A CA 1
ATOM 739 C C . ALA A 1 91 ? 15.742 10.820 10.258 1.00 91.88 91 ALA A C 1
ATOM 741 O O . ALA A 1 91 ? 16.003 10.011 11.149 1.00 91.88 91 ALA A O 1
ATOM 742 N N . ARG A 1 92 ? 14.778 11.740 10.403 1.00 94.12 92 ARG A N 1
ATOM 743 C CA . ARG A 1 92 ? 14.050 11.940 11.662 1.00 94.12 92 ARG A CA 1
ATOM 744 C C . ARG A 1 92 ? 13.284 10.696 12.107 1.00 94.12 92 ARG A C 1
ATOM 746 O O . ARG A 1 92 ? 13.241 10.412 13.304 1.00 94.12 92 ARG A O 1
ATOM 753 N N . ILE A 1 93 ? 12.648 9.973 11.185 1.00 91.88 93 ILE A N 1
ATOM 754 C CA . ILE A 1 93 ? 11.954 8.721 11.519 1.00 91.88 93 ILE A CA 1
ATOM 755 C C . ILE A 1 93 ? 12.965 7.620 11.829 1.00 91.88 93 ILE A C 1
ATOM 757 O O . ILE A 1 93 ? 12.808 6.946 12.844 1.00 91.88 93 ILE A O 1
ATOM 761 N N . SER A 1 94 ? 14.016 7.494 11.015 1.00 88.88 94 SER A N 1
ATOM 762 C CA . SER A 1 94 ? 15.060 6.473 11.158 1.00 88.88 94 SER A CA 1
ATOM 763 C C . SER A 1 94 ? 15.744 6.527 12.528 1.00 88.88 94 SER A C 1
ATOM 765 O O . SER A 1 94 ? 15.878 5.503 13.193 1.00 88.88 94 SER A O 1
ATOM 767 N N . GLU A 1 95 ? 16.094 7.723 13.011 1.00 91.06 95 GLU A N 1
ATOM 768 C CA . GLU A 1 95 ? 16.683 7.922 14.346 1.00 91.06 95 GLU A CA 1
ATOM 769 C C . GLU A 1 95 ? 15.734 7.541 15.493 1.00 91.06 95 GLU A C 1
ATOM 771 O O . GLU A 1 95 ? 16.175 7.216 16.594 1.00 91.06 95 GLU A O 1
ATOM 776 N N . ASN A 1 96 ? 14.424 7.571 15.247 1.00 92.75 96 ASN A N 1
ATOM 777 C CA . ASN A 1 96 ? 13.393 7.343 16.254 1.00 92.75 96 ASN A CA 1
ATOM 778 C C . ASN A 1 96 ? 12.678 5.991 16.104 1.00 92.75 96 ASN A C 1
ATOM 780 O O . ASN A 1 96 ? 11.702 5.762 16.818 1.00 92.75 96 ASN A O 1
ATOM 784 N N . LEU A 1 97 ? 13.145 5.078 15.239 1.00 87.69 97 LEU A N 1
ATOM 785 C CA . LEU A 1 97 ? 12.490 3.780 14.997 1.00 87.69 97 LEU A CA 1
ATOM 786 C C . LEU A 1 97 ? 12.307 2.950 16.275 1.00 87.69 97 LEU A C 1
ATOM 788 O O . LEU A 1 97 ? 11.291 2.279 16.432 1.00 87.69 97 LEU A O 1
ATOM 792 N N . ALA A 1 98 ? 13.226 3.066 17.240 1.00 86.25 98 ALA A N 1
ATOM 793 C CA . ALA A 1 98 ? 13.110 2.401 18.540 1.00 86.25 98 ALA A CA 1
ATOM 794 C C . ALA A 1 98 ? 11.834 2.788 19.319 1.00 86.25 98 ALA A C 1
ATOM 796 O O . ALA A 1 98 ? 11.341 2.004 20.128 1.00 86.25 98 ALA A O 1
ATOM 797 N N . ASN A 1 99 ? 11.276 3.974 19.057 1.00 89.94 99 ASN A N 1
ATOM 798 C CA . ASN A 1 99 ? 10.047 4.463 19.683 1.00 89.94 99 ASN A CA 1
ATOM 799 C C . ASN A 1 99 ? 8.776 4.023 18.937 1.00 89.94 99 ASN A C 1
ATOM 801 O O . ASN A 1 99 ? 7.668 4.274 19.415 1.00 89.94 99 ASN A O 1
ATOM 805 N N . PHE A 1 100 ? 8.913 3.374 17.776 1.00 86.31 100 PHE A N 1
ATOM 806 C CA . PHE A 1 100 ? 7.804 2.989 16.908 1.00 86.31 100 PHE A CA 1
ATOM 807 C C . PHE A 1 100 ? 7.832 1.481 16.606 1.00 86.31 100 PHE A C 1
ATOM 809 O O . PHE A 1 100 ? 8.230 1.071 15.516 1.00 86.31 100 PHE A O 1
ATOM 816 N N . PRO A 1 101 ? 7.385 0.627 17.548 1.00 84.06 101 PRO A N 1
ATOM 817 C CA . PRO A 1 101 ? 7.354 -0.816 17.339 1.00 84.06 101 PRO A CA 1
ATOM 818 C C . PRO A 1 101 ? 6.583 -1.200 16.070 1.00 84.06 101 PRO A C 1
ATOM 820 O O . PRO A 1 101 ? 5.425 -0.816 15.894 1.00 84.06 101 PRO A O 1
ATOM 823 N N . GLY A 1 102 ? 7.225 -1.976 15.194 1.00 81.75 102 GLY A N 1
ATOM 824 C CA . GLY A 1 102 ? 6.643 -2.436 13.929 1.00 81.75 102 GLY A CA 1
ATOM 825 C C . GLY A 1 102 ? 6.655 -1.406 12.794 1.00 81.75 102 GLY A C 1
ATOM 826 O O . GLY A 1 102 ? 6.094 -1.683 11.735 1.00 81.75 102 GLY A O 1
ATOM 827 N N . VAL A 1 103 ? 7.274 -0.240 12.993 1.00 88.56 103 VAL A N 1
ATOM 828 C CA . VAL A 1 103 ? 7.544 0.731 11.928 1.00 88.56 103 VAL A CA 1
ATOM 829 C C . VAL A 1 103 ? 8.975 0.549 11.447 1.00 88.56 103 VAL A C 1
ATOM 831 O O . VAL A 1 103 ? 9.878 0.322 12.246 1.00 88.56 103 VAL A O 1
ATOM 834 N N . ASP A 1 104 ? 9.161 0.675 10.140 1.00 87.25 104 ASP A N 1
ATOM 835 C CA . ASP A 1 104 ? 10.467 0.687 9.499 1.00 87.25 104 ASP A CA 1
ATOM 836 C C . ASP A 1 104 ? 10.518 1.820 8.465 1.00 87.25 104 ASP A C 1
ATOM 838 O O . ASP A 1 104 ? 9.478 2.250 7.948 1.00 87.25 104 ASP A O 1
ATOM 842 N N . ALA A 1 105 ? 11.719 2.315 8.188 1.00 88.31 105 ALA A N 1
ATOM 843 C CA . ALA A 1 105 ? 11.989 3.331 7.183 1.00 88.31 105 ALA A CA 1
ATOM 844 C C . ALA A 1 105 ? 13.020 2.772 6.204 1.00 88.31 105 ALA A C 1
ATOM 846 O O . ALA A 1 105 ? 14.183 2.584 6.545 1.00 88.31 105 ALA A O 1
ATOM 847 N N . THR A 1 106 ? 12.582 2.502 4.977 1.00 83.38 106 THR A N 1
ATOM 848 C CA . THR A 1 106 ? 13.421 1.893 3.944 1.00 83.38 106 THR A CA 1
ATOM 849 C C . THR A 1 106 ? 13.325 2.670 2.641 1.00 83.38 106 THR A C 1
ATOM 851 O O . THR A 1 106 ? 12.347 3.373 2.378 1.00 83.38 106 THR A O 1
ATOM 854 N N . VAL A 1 107 ? 14.371 2.553 1.826 1.00 81.25 107 VAL A N 1
ATOM 855 C CA . VAL A 1 107 ? 14.363 3.061 0.456 1.00 81.25 107 VAL A CA 1
ATOM 856 C C . VAL A 1 107 ? 13.649 2.034 -0.418 1.00 81.25 107 VAL A C 1
ATOM 858 O O . VAL A 1 107 ? 14.060 0.876 -0.482 1.00 81.25 107 VAL A O 1
ATOM 861 N N . ASP A 1 108 ? 12.582 2.464 -1.085 1.00 83.00 108 ASP A N 1
ATOM 862 C CA . ASP A 1 108 ? 11.847 1.658 -2.061 1.00 83.00 108 ASP A CA 1
ATOM 863 C C . ASP A 1 108 ? 12.234 2.087 -3.486 1.00 83.00 108 ASP A C 1
ATOM 865 O O . ASP A 1 108 ? 12.728 3.193 -3.712 1.00 83.00 108 ASP A O 1
ATOM 869 N N . TRP A 1 109 ? 12.030 1.208 -4.460 1.00 85.25 109 TRP A N 1
ATOM 870 C CA . TRP A 1 109 ? 12.322 1.484 -5.866 1.00 85.25 109 TRP A CA 1
ATOM 871 C C . TRP A 1 109 ? 11.048 1.869 -6.614 1.00 85.25 109 TRP A C 1
ATOM 873 O O . TRP A 1 109 ? 9.949 1.484 -6.228 1.00 85.25 109 TRP A O 1
ATOM 883 N N . GLU A 1 110 ? 11.172 2.575 -7.736 1.00 84.50 110 GLU A N 1
ATOM 884 C CA . GLU A 1 110 ? 10.082 2.756 -8.699 1.00 84.50 110 GLU A CA 1
ATOM 885 C C . GLU A 1 110 ? 10.555 2.462 -10.119 1.00 84.50 110 GLU A C 1
ATOM 887 O O . GLU A 1 110 ? 11.729 2.621 -10.460 1.00 84.50 110 GLU A O 1
ATOM 892 N N . ARG A 1 111 ? 9.631 1.992 -10.964 1.00 89.81 111 ARG A N 1
ATOM 893 C CA . ARG A 1 111 ? 9.935 1.713 -12.367 1.00 89.81 111 ARG A CA 1
ATOM 894 C C . ARG A 1 111 ? 9.956 3.022 -13.145 1.00 89.81 111 ARG A C 1
ATOM 896 O O . ARG A 1 111 ? 8.909 3.609 -13.401 1.00 89.81 111 ARG A O 1
ATOM 903 N N . ASN A 1 112 ? 11.148 3.444 -13.551 1.00 89.69 112 ASN A N 1
ATOM 904 C CA . ASN A 1 112 ? 11.330 4.613 -14.401 1.00 89.69 112 ASN A CA 1
ATOM 905 C C . ASN A 1 112 ? 11.353 4.221 -15.890 1.00 89.69 112 ASN A C 1
ATOM 907 O O . ASN A 1 112 ? 12.170 3.397 -16.303 1.00 89.69 112 ASN A O 1
ATOM 911 N N . TYR A 1 113 ? 10.496 4.848 -16.700 1.00 88.75 113 TYR A N 1
ATOM 912 C CA . TYR A 1 113 ? 10.476 4.698 -18.159 1.00 88.75 113 TYR A CA 1
ATOM 913 C C . TYR A 1 113 ? 11.155 5.911 -18.803 1.00 88.75 113 TYR A C 1
ATOM 915 O O . TYR A 1 113 ? 10.518 6.935 -19.039 1.00 88.75 113 TYR A O 1
ATOM 923 N N . VAL A 1 114 ? 12.451 5.786 -19.106 1.00 87.62 114 VAL A N 1
ATOM 924 C CA . VAL A 1 114 ? 13.311 6.892 -19.582 1.00 87.62 114 VAL A CA 1
ATOM 925 C C . VAL A 1 114 ? 12.759 7.599 -20.828 1.00 87.62 114 VAL A C 1
ATOM 927 O O . VAL A 1 114 ? 12.884 8.813 -20.949 1.00 87.62 114 VAL A O 1
ATOM 930 N N . ASN A 1 115 ? 12.104 6.860 -21.728 1.00 85.44 115 ASN A N 1
ATOM 931 C CA . ASN A 1 115 ? 11.537 7.397 -22.971 1.00 85.44 115 ASN A CA 1
ATOM 932 C C . ASN A 1 115 ? 10.045 7.777 -22.862 1.00 85.44 115 ASN A C 1
ATOM 934 O O . ASN A 1 115 ? 9.380 8.009 -23.870 1.00 85.44 115 ASN A O 1
ATOM 938 N N . GLY A 1 116 ? 9.495 7.845 -21.647 1.00 85.44 116 GLY A N 1
ATOM 939 C CA . GLY A 1 116 ? 8.117 8.270 -21.410 1.00 85.44 116 GLY A CA 1
ATOM 940 C C . GLY A 1 116 ? 7.086 7.363 -22.088 1.00 85.44 116 GLY A C 1
ATOM 941 O O . GLY A 1 116 ? 6.925 6.203 -21.711 1.00 85.44 116 GLY A O 1
ATOM 942 N N . SER A 1 117 ? 6.331 7.913 -23.045 1.00 86.25 117 SER A N 1
ATOM 943 C CA . SER A 1 117 ? 5.289 7.187 -23.785 1.00 86.25 117 SER A CA 1
ATOM 944 C C . SER A 1 117 ? 5.808 6.408 -24.993 1.00 86.25 117 SER A C 1
ATOM 946 O O . SER A 1 117 ? 5.126 5.476 -25.421 1.00 86.25 117 SER A O 1
ATOM 948 N N . LEU A 1 118 ? 6.985 6.761 -25.524 1.00 88.19 118 LEU A N 1
ATOM 949 C CA . LEU A 1 118 ? 7.593 6.082 -26.669 1.00 88.19 118 LEU A CA 1
ATOM 950 C C . LEU A 1 118 ? 7.769 4.600 -26.330 1.00 88.19 118 LEU A C 1
ATOM 952 O O . LEU A 1 118 ? 8.370 4.261 -25.308 1.00 88.19 118 LEU A O 1
ATOM 956 N N . PHE A 1 119 ? 7.220 3.721 -27.171 1.00 88.00 119 PHE A N 1
ATOM 957 C CA . PHE A 1 119 ? 7.282 2.266 -26.998 1.00 88.00 119 PHE A CA 1
ATOM 958 C C . PHE A 1 119 ? 6.610 1.706 -25.717 1.00 88.00 119 PHE A C 1
ATOM 960 O O . PHE A 1 119 ? 6.669 0.504 -25.435 1.00 88.00 119 PHE A O 1
ATOM 967 N N . ARG A 1 120 ? 5.903 2.537 -24.936 1.00 89.75 120 ARG A N 1
ATOM 968 C CA . ARG A 1 120 ? 5.286 2.119 -23.662 1.00 89.75 120 ARG A CA 1
ATOM 969 C C . ARG A 1 120 ? 4.165 1.097 -23.841 1.00 89.75 120 ARG A C 1
ATOM 971 O O . ARG A 1 120 ? 3.960 0.254 -22.972 1.00 89.75 120 ARG A O 1
ATOM 978 N N . SER A 1 121 ? 3.464 1.143 -24.972 1.00 89.69 121 SER A N 1
ATOM 979 C CA . SER A 1 121 ? 2.429 0.165 -25.333 1.00 89.69 121 SER A CA 1
ATOM 980 C C . SER A 1 121 ? 2.976 -1.256 -25.492 1.00 89.69 121 SER A C 1
ATOM 982 O O . SER A 1 121 ? 2.219 -2.203 -25.314 1.00 89.69 121 SER A O 1
ATOM 984 N N . VAL A 1 122 ? 4.271 -1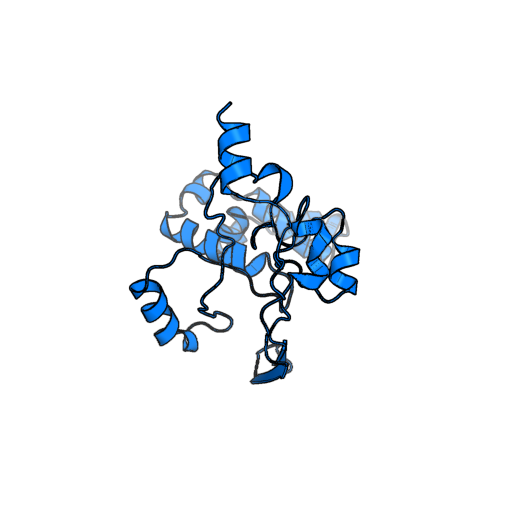.408 -25.790 1.00 92.38 122 VAL A N 1
ATOM 985 C CA . VAL A 1 122 ? 4.933 -2.710 -25.957 1.00 92.38 122 VAL A CA 1
ATOM 986 C C . VAL A 1 122 ? 5.688 -3.121 -24.696 1.00 92.38 122 VAL A C 1
ATOM 988 O O . VAL A 1 122 ? 5.668 -4.295 -24.333 1.00 92.38 122 VAL A O 1
ATOM 991 N N . LEU A 1 123 ? 6.323 -2.178 -23.991 1.00 93.25 123 LEU A N 1
ATOM 992 C CA . LEU A 1 123 ? 6.938 -2.471 -22.690 1.00 93.25 123 LEU A CA 1
ATOM 993 C C . LEU A 1 123 ? 5.884 -2.948 -21.685 1.00 93.25 123 LEU A C 1
ATOM 995 O O . LEU A 1 123 ? 6.056 -3.977 -21.037 1.00 93.25 123 LEU A O 1
ATOM 999 N N . GLY A 1 124 ? 4.759 -2.237 -21.625 1.00 93.75 124 GLY A N 1
ATOM 1000 C CA . GLY A 1 124 ? 3.702 -2.467 -20.657 1.00 93.75 124 GLY A CA 1
ATOM 1001 C C . GLY A 1 124 ? 3.915 -1.719 -19.353 1.00 93.75 124 GLY A C 1
ATOM 1002 O O . GLY A 1 124 ? 4.580 -0.687 -19.312 1.00 93.75 124 GLY A O 1
ATOM 1003 N N . ASN A 1 125 ? 3.245 -2.187 -18.303 1.00 92.88 125 ASN A N 1
ATOM 1004 C CA . ASN A 1 125 ? 3.278 -1.558 -16.988 1.00 92.88 125 ASN A CA 1
ATOM 1005 C C . ASN A 1 125 ? 3.477 -2.610 -15.898 1.00 92.88 125 ASN A C 1
ATOM 1007 O O . ASN A 1 125 ? 3.165 -3.784 -16.093 1.00 92.88 125 ASN A O 1
ATOM 1011 N N . ILE A 1 126 ? 3.918 -2.152 -14.730 1.00 94.62 126 ILE A N 1
ATOM 1012 C CA . ILE A 1 126 ? 3.919 -2.923 -13.487 1.00 94.62 126 ILE A CA 1
ATOM 1013 C C . ILE A 1 126 ? 2.791 -2.434 -12.572 1.00 94.62 126 ILE A C 1
ATOM 1015 O O . ILE A 1 126 ? 2.292 -1.318 -12.749 1.00 94.62 126 ILE A O 1
ATOM 1019 N N . THR A 1 127 ? 2.404 -3.239 -11.589 1.00 94.69 127 THR A N 1
ATOM 1020 C CA . THR A 1 127 ? 1.538 -2.784 -10.496 1.00 94.69 127 THR A CA 1
ATOM 1021 C C . THR A 1 127 ? 2.293 -1.853 -9.540 1.00 94.69 127 THR A C 1
ATOM 1023 O O . THR A 1 127 ? 3.519 -1.923 -9.407 1.00 94.69 127 THR A O 1
ATOM 1026 N N . SER A 1 128 ? 1.570 -0.952 -8.868 1.00 89.50 128 SER A N 1
ATOM 1027 C CA . SER A 1 128 ? 2.137 -0.193 -7.744 1.00 89.50 128 SER A CA 1
ATOM 1028 C C . SER A 1 128 ? 2.141 -1.048 -6.476 1.00 89.50 128 SER A C 1
ATOM 1030 O O . SER A 1 128 ? 1.440 -2.052 -6.404 1.00 89.50 128 SER A O 1
ATOM 1032 N N . SER A 1 129 ? 2.888 -0.663 -5.441 1.00 82.31 129 SER A N 1
ATOM 1033 C CA . SER A 1 129 ? 2.826 -1.381 -4.158 1.00 82.31 129 SER A CA 1
ATOM 1034 C C . SER A 1 129 ? 1.497 -1.203 -3.412 1.00 82.31 129 SER A C 1
ATOM 1036 O O . SER A 1 129 ? 1.166 -2.035 -2.572 1.00 82.31 129 SER A O 1
ATOM 1038 N N . GLU A 1 130 ? 0.714 -0.162 -3.716 1.00 83.25 130 GLU A N 1
ATOM 1039 C CA . GLU A 1 130 ? -0.671 -0.032 -3.242 1.00 83.25 130 GLU A CA 1
ATOM 1040 C C . GLU A 1 130 ? -1.621 -0.988 -3.962 1.00 83.25 130 GLU A C 1
ATOM 1042 O O . GLU A 1 130 ? -2.542 -1.515 -3.342 1.00 83.25 130 GLU A O 1
ATOM 1047 N N . GLU A 1 131 ? -1.426 -1.180 -5.269 1.00 89.50 131 GLU A N 1
ATOM 1048 C CA . GLU A 1 131 ? -2.194 -2.149 -6.053 1.00 89.50 131 GLU A CA 1
ATOM 1049 C C . GLU A 1 131 ? -1.809 -3.583 -5.668 1.00 89.50 131 GLU A C 1
ATOM 1051 O O . GLU A 1 131 ? -2.685 -4.428 -5.480 1.00 89.50 131 GLU A O 1
ATOM 1056 N N . GLY A 1 132 ? -0.509 -3.830 -5.504 1.00 90.12 132 GLY A N 1
ATOM 1057 C CA . GLY A 1 132 ? 0.053 -5.130 -5.183 1.00 90.12 132 GLY A CA 1
ATOM 1058 C C . GLY A 1 132 ? -0.171 -6.143 -6.302 1.00 90.12 132 GLY A C 1
ATOM 1059 O O . GLY A 1 132 ? -0.049 -5.829 -7.488 1.00 90.12 132 GLY A O 1
ATOM 1060 N N . LEU A 1 133 ? -0.512 -7.373 -5.925 1.00 93.06 133 LEU A N 1
ATOM 1061 C CA . LEU A 1 133 ? -0.793 -8.444 -6.876 1.00 93.06 133 LEU A CA 1
ATOM 1062 C C . LEU A 1 133 ? -2.168 -8.261 -7.551 1.00 93.06 133 LEU A C 1
ATOM 1064 O O . LEU A 1 133 ? -3.168 -8.064 -6.849 1.00 93.06 133 LEU A O 1
ATOM 1068 N N . PRO A 1 134 ? -2.265 -8.415 -8.889 1.00 93.06 134 PRO A N 1
ATOM 1069 C CA . PRO A 1 134 ? -3.541 -8.387 -9.599 1.00 93.06 134 PRO A CA 1
ATOM 1070 C C . PRO A 1 134 ? -4.502 -9.456 -9.070 1.00 93.06 134 PRO A C 1
ATOM 1072 O O . PRO A 1 134 ? -4.120 -10.615 -8.889 1.00 93.06 134 PRO A O 1
ATOM 1075 N N . LYS A 1 135 ? -5.767 -9.087 -8.841 1.00 91.00 135 LYS A N 1
ATOM 1076 C CA . LYS A 1 135 ? -6.768 -9.978 -8.222 1.00 91.00 135 LYS A CA 1
ATOM 1077 C C . LYS A 1 135 ? -7.021 -11.233 -9.050 1.00 91.00 135 LYS A C 1
ATOM 1079 O O . LYS A 1 135 ? -7.218 -12.303 -8.488 1.00 91.00 135 LYS A O 1
ATOM 1084 N N . GLU A 1 136 ? -7.004 -11.090 -10.367 1.00 91.31 136 GLU A N 1
ATOM 1085 C CA . GLU A 1 136 ? -7.219 -12.150 -11.347 1.00 91.31 136 GLU A CA 1
ATOM 1086 C C . GLU A 1 136 ? -6.166 -13.264 -11.279 1.00 91.31 136 GLU A C 1
ATOM 1088 O O . GLU A 1 136 ? -6.486 -14.414 -11.561 1.00 91.31 136 GLU A O 1
ATOM 1093 N N . ASN A 1 137 ? -4.938 -12.939 -10.860 1.00 90.25 137 ASN A N 1
ATOM 1094 C CA . ASN A 1 137 ? -3.798 -13.861 -10.839 1.00 90.25 137 ASN A CA 1
ATOM 1095 C C . ASN A 1 137 ? -3.239 -14.074 -9.425 1.00 90.25 137 ASN A C 1
ATOM 1097 O O . ASN A 1 137 ? -2.164 -14.654 -9.262 1.00 90.25 137 ASN A O 1
ATOM 1101 N N . LEU A 1 138 ? -3.955 -13.600 -8.405 1.00 91.19 138 LEU A N 1
ATOM 1102 C CA . LEU A 1 138 ? -3.499 -13.558 -7.021 1.00 91.19 138 LEU A CA 1
ATOM 1103 C C . LEU A 1 138 ? -2.997 -14.924 -6.539 1.00 91.19 138 LEU A C 1
ATOM 1105 O O . LEU A 1 138 ? -1.862 -15.029 -6.085 1.00 91.19 138 LEU A O 1
ATOM 1109 N N . ASP A 1 139 ? -3.809 -15.970 -6.682 1.00 93.81 139 ASP A N 1
ATOM 1110 C CA . ASP A 1 139 ? -3.466 -17.306 -6.181 1.00 93.81 139 ASP A CA 1
ATOM 1111 C C . ASP A 1 139 ? -2.226 -17.879 -6.881 1.00 93.81 139 ASP A C 1
ATOM 1113 O O . ASP A 1 139 ? -1.376 -18.494 -6.237 1.00 93.81 139 ASP A O 1
ATOM 1117 N N . SER A 1 140 ? -2.067 -17.606 -8.180 1.00 93.38 140 SER A N 1
ATOM 1118 C CA . SER A 1 140 ? -0.889 -18.023 -8.948 1.00 93.38 140 SER A CA 1
ATOM 1119 C C . SER A 1 140 ? 0.393 -17.387 -8.410 1.00 93.38 140 SER A C 1
ATOM 1121 O O . SER A 1 140 ? 1.418 -18.057 -8.305 1.00 93.38 140 SER A O 1
ATOM 1123 N N . TYR A 1 141 ? 0.359 -16.100 -8.065 1.00 94.00 141 TYR A N 1
ATOM 1124 C CA . TYR A 1 141 ? 1.512 -15.409 -7.488 1.00 94.00 141 TYR A CA 1
ATOM 1125 C C . TYR A 1 141 ? 1.791 -15.859 -6.047 1.00 94.00 141 TYR A C 1
ATOM 1127 O O . TYR A 1 141 ? 2.946 -16.100 -5.697 1.00 94.00 141 TYR A O 1
ATOM 1135 N N . LEU A 1 142 ? 0.755 -16.060 -5.226 1.00 91.62 142 LEU A N 1
ATOM 1136 C CA . LEU A 1 142 ? 0.915 -16.521 -3.841 1.00 91.62 142 LEU A CA 1
ATOM 1137 C C . LEU A 1 142 ? 1.571 -17.907 -3.761 1.00 91.62 142 LEU A C 1
ATOM 1139 O O . LEU A 1 142 ? 2.473 -18.111 -2.953 1.00 91.62 142 LEU A O 1
ATOM 1143 N N . VAL A 1 143 ? 1.177 -18.848 -4.629 1.00 92.81 143 VAL A N 1
ATOM 1144 C CA . VAL A 1 143 ? 1.798 -20.189 -4.694 1.00 92.81 143 VAL A CA 1
ATOM 1145 C C . VAL A 1 143 ? 3.273 -20.114 -5.101 1.00 92.81 143 VAL A C 1
ATOM 1147 O O . VAL A 1 143 ? 4.073 -20.959 -4.707 1.00 92.81 143 VAL A O 1
ATOM 1150 N N . ARG A 1 144 ? 3.653 -19.080 -5.856 1.00 90.00 144 ARG A N 1
ATOM 1151 C CA . ARG A 1 144 ? 5.036 -18.811 -6.263 1.00 90.00 144 ARG A CA 1
ATOM 1152 C C . ARG A 1 144 ? 5.849 -18.037 -5.216 1.00 90.00 144 ARG A C 1
ATOM 1154 O O . ARG A 1 144 ? 7.004 -17.726 -5.484 1.00 90.00 144 ARG A O 1
ATOM 1161 N N . GLY A 1 145 ? 5.269 -17.733 -4.052 1.00 87.75 145 GLY A N 1
ATOM 1162 C CA . GLY A 1 145 ? 5.961 -17.076 -2.939 1.00 87.75 145 GLY A CA 1
ATOM 1163 C C . GLY A 1 145 ? 5.945 -15.546 -2.969 1.00 87.75 145 GLY A C 1
ATOM 1164 O O . GLY A 1 145 ? 6.666 -14.923 -2.196 1.00 87.75 145 GLY A O 1
ATOM 1165 N N . TYR A 1 146 ? 5.131 -14.929 -3.827 1.00 90.38 146 TYR A N 1
ATOM 1166 C CA . TYR A 1 146 ? 4.972 -13.475 -3.834 1.00 90.38 146 TYR A CA 1
ATOM 1167 C C . TYR A 1 146 ? 4.140 -13.018 -2.632 1.00 90.38 146 TYR A C 1
ATOM 1169 O O . TYR A 1 146 ? 3.174 -13.678 -2.237 1.00 90.38 146 TYR A O 1
ATOM 1177 N N . ASN A 1 147 ? 4.452 -11.840 -2.096 1.00 87.56 147 ASN A N 1
ATOM 1178 C CA . ASN A 1 147 ? 3.592 -11.171 -1.124 1.00 87.56 147 ASN A CA 1
ATOM 1179 C C . ASN A 1 147 ? 2.510 -10.355 -1.829 1.00 87.56 147 ASN A C 1
ATOM 1181 O O . ASN A 1 147 ? 2.657 -9.898 -2.958 1.00 87.56 147 ASN A O 1
ATOM 1185 N N . ARG A 1 148 ? 1.399 -10.116 -1.129 1.00 87.94 148 ARG A N 1
ATOM 1186 C CA . ARG A 1 148 ? 0.234 -9.412 -1.691 1.00 87.94 148 ARG A CA 1
ATOM 1187 C C . ARG A 1 148 ? 0.518 -7.981 -2.137 1.00 87.94 148 ARG A C 1
ATOM 1189 O O . ARG A 1 148 ? -0.190 -7.491 -3.005 1.00 87.94 148 ARG A O 1
ATOM 1196 N N . ASN A 1 149 ? 1.504 -7.329 -1.534 1.00 87.06 149 ASN A N 1
ATOM 1197 C CA . ASN A 1 149 ? 1.953 -5.975 -1.854 1.00 87.06 149 ASN A CA 1
ATOM 1198 C C . ASN A 1 149 ? 3.126 -5.959 -2.855 1.00 87.06 149 ASN A C 1
ATOM 1200 O O . ASN A 1 149 ? 3.732 -4.906 -3.068 1.00 87.06 149 ASN A O 1
ATOM 1204 N N . ASP A 1 150 ? 3.467 -7.104 -3.454 1.00 89.75 150 ASP A N 1
ATOM 1205 C CA . ASP A 1 150 ? 4.522 -7.180 -4.459 1.00 89.75 150 ASP A CA 1
ATOM 1206 C C . ASP A 1 150 ? 4.096 -6.492 -5.748 1.00 89.75 150 ASP A C 1
ATOM 1208 O O . ASP A 1 150 ? 2.948 -6.576 -6.187 1.00 89.75 150 ASP A O 1
ATOM 1212 N N . ARG A 1 151 ? 5.065 -5.811 -6.355 1.00 92.00 151 ARG A N 1
ATOM 1213 C CA . ARG A 1 151 ? 4.916 -5.188 -7.662 1.00 92.00 151 ARG A CA 1
ATOM 1214 C C . ARG A 1 151 ? 5.295 -6.208 -8.718 1.00 92.00 151 ARG A C 1
ATOM 1216 O O . ARG A 1 151 ? 6.377 -6.785 -8.630 1.00 92.00 151 ARG A O 1
ATOM 1223 N N . VAL A 1 152 ? 4.419 -6.401 -9.694 1.00 95.12 152 VAL A N 1
ATOM 1224 C CA . VAL A 1 152 ? 4.600 -7.390 -10.762 1.00 95.12 152 VAL A CA 1
ATOM 1225 C C . VAL A 1 152 ? 4.270 -6.782 -12.114 1.00 95.12 152 VAL A C 1
ATOM 1227 O O . VAL A 1 152 ? 3.461 -5.853 -12.214 1.00 95.12 152 VAL A O 1
ATOM 1230 N N . GLY A 1 153 ? 4.875 -7.319 -13.168 1.00 95.38 153 GLY A N 1
ATOM 1231 C CA . GLY A 1 153 ? 4.523 -7.035 -14.546 1.00 95.38 153 GLY A CA 1
ATOM 1232 C C . GLY A 1 153 ? 3.046 -7.298 -14.813 1.00 95.38 153 GLY A C 1
ATOM 1233 O O . GLY A 1 153 ? 2.566 -8.430 -14.772 1.00 95.38 153 GLY A O 1
ATOM 1234 N N . LYS A 1 154 ? 2.312 -6.227 -15.102 1.00 93.81 154 LYS A N 1
ATOM 1235 C CA . LYS A 1 154 ? 0.865 -6.246 -15.321 1.00 93.81 154 LYS A CA 1
ATOM 1236 C C . LYS A 1 154 ? 0.507 -6.483 -16.781 1.00 93.81 154 LYS A C 1
ATOM 1238 O O . LYS A 1 154 ? -0.542 -7.053 -17.068 1.00 93.81 154 LYS A O 1
ATOM 1243 N N . SER A 1 155 ? 1.346 -6.032 -17.712 1.00 94.44 155 SER A N 1
ATOM 1244 C CA . SER A 1 155 ? 1.070 -6.181 -19.139 1.00 94.44 155 SER A CA 1
ATOM 1245 C C . SER A 1 155 ? 2.324 -6.296 -20.003 1.00 94.44 155 SER A C 1
ATOM 1247 O O . SER A 1 155 ? 3.412 -5.889 -19.603 1.00 94.44 155 SER A O 1
ATOM 1249 N N . TYR A 1 156 ? 2.133 -6.842 -21.207 1.00 95.94 156 TYR A N 1
ATOM 1250 C CA . TYR A 1 156 ? 3.117 -6.931 -22.291 1.00 95.94 156 TYR A CA 1
ATOM 1251 C C . TYR A 1 156 ? 4.480 -7.498 -21.858 1.00 95.94 156 TYR A C 1
ATOM 1253 O O . TYR A 1 156 ? 4.506 -8.588 -21.290 1.00 95.94 156 TYR A O 1
ATOM 1261 N N . ILE A 1 157 ? 5.602 -6.829 -22.160 1.00 96.25 157 ILE A N 1
ATOM 1262 C CA . ILE A 1 157 ? 6.953 -7.328 -21.851 1.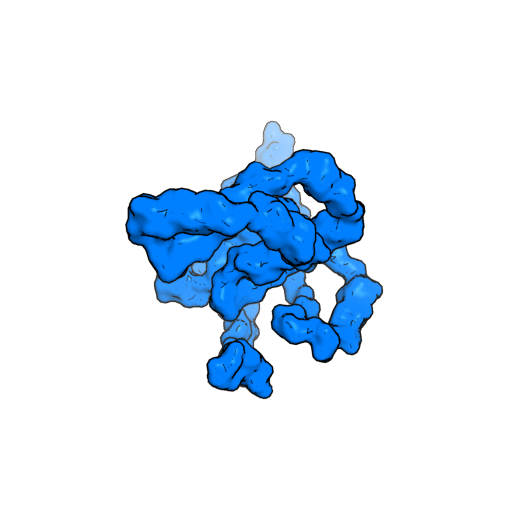00 96.25 157 ILE A CA 1
ATOM 1263 C C . ILE A 1 157 ? 7.150 -7.496 -20.345 1.00 96.25 157 ILE A C 1
ATOM 1265 O O . ILE A 1 157 ? 7.661 -8.540 -19.943 1.00 96.25 157 ILE A O 1
ATOM 1269 N N . GLU A 1 158 ? 6.712 -6.529 -19.530 1.00 95.31 158 GLU A N 1
ATOM 1270 C CA . GLU A 1 158 ? 6.830 -6.619 -18.067 1.00 95.31 158 GLU A CA 1
ATOM 1271 C C . GLU A 1 158 ? 6.157 -7.901 -17.553 1.00 95.31 158 GLU A C 1
ATOM 1273 O O . GLU A 1 158 ? 6.762 -8.670 -16.816 1.00 95.31 158 GLU A O 1
ATOM 1278 N N . GLN A 1 159 ? 4.932 -8.199 -18.004 1.00 95.19 159 GLN A N 1
ATOM 1279 C CA . GLN A 1 159 ? 4.234 -9.429 -17.608 1.00 95.19 159 GLN A CA 1
ATOM 1280 C C . GLN A 1 159 ? 4.871 -10.688 -18.205 1.00 95.19 159 GLN A C 1
ATOM 1282 O O . GLN A 1 159 ? 5.006 -11.707 -17.529 1.00 95.19 159 GLN A O 1
ATOM 1287 N N . ARG A 1 160 ? 5.238 -10.649 -19.490 1.00 96.06 160 ARG A N 1
ATOM 1288 C CA . ARG A 1 160 ? 5.751 -11.816 -20.218 1.00 96.06 160 ARG A CA 1
ATOM 1289 C C . ARG A 1 160 ? 7.084 -12.301 -19.659 1.00 96.06 160 ARG A C 1
ATOM 1291 O O . ARG A 1 160 ? 7.337 -13.503 -19.690 1.00 96.06 160 ARG A O 1
ATOM 1298 N N . TYR A 1 161 ? 7.916 -11.377 -19.193 1.00 96.69 161 TYR A N 1
ATOM 1299 C CA . TYR A 1 161 ? 9.249 -11.655 -18.671 1.00 96.69 161 TYR A CA 1
ATOM 1300 C C . TYR A 1 161 ? 9.350 -11.456 -17.154 1.00 96.69 161 TYR A C 1
ATOM 1302 O O . TYR A 1 161 ? 10.466 -11.388 -16.646 1.00 96.69 161 TYR A O 1
ATOM 1310 N N . GLU A 1 162 ? 8.227 -11.426 -16.424 1.00 95.06 162 GLU A N 1
ATOM 1311 C CA . GLU A 1 162 ? 8.201 -11.288 -14.957 1.00 95.06 162 GLU A CA 1
ATOM 1312 C C . GLU A 1 162 ? 9.160 -12.279 -14.284 1.00 95.06 162 GLU A C 1
ATOM 1314 O O . GLU A 1 162 ? 9.970 -11.893 -13.456 1.00 95.06 162 GLU A O 1
ATOM 1319 N N . ASP A 1 163 ? 9.170 -13.541 -14.715 1.00 92.88 163 ASP A N 1
ATOM 1320 C CA . ASP A 1 163 ? 10.017 -14.591 -14.128 1.00 92.88 163 ASP A CA 1
ATOM 1321 C C . ASP A 1 163 ? 11.527 -14.311 -14.239 1.00 92.88 163 ASP A C 1
ATOM 1323 O O . ASP A 1 163 ? 12.323 -14.872 -13.489 1.00 92.88 163 ASP A O 1
ATOM 1327 N N . VAL A 1 164 ? 11.926 -13.467 -15.192 1.00 94.56 164 VAL A N 1
ATOM 1328 C CA . VAL A 1 164 ? 13.320 -13.082 -15.444 1.00 94.56 164 VAL A CA 1
ATOM 1329 C C . VAL A 1 164 ? 13.631 -11.721 -14.820 1.00 94.56 164 VAL A C 1
ATOM 1331 O O . VAL A 1 164 ? 14.730 -11.528 -14.298 1.00 94.56 164 VAL A O 1
ATOM 1334 N N . LEU A 1 165 ? 12.678 -10.789 -14.897 1.00 95.06 165 LEU A N 1
ATOM 1335 C CA . LEU A 1 165 ? 12.804 -9.403 -14.446 1.00 95.06 165 LEU A CA 1
ATOM 1336 C C . LEU A 1 165 ? 12.590 -9.248 -12.935 1.00 95.06 165 LEU A C 1
ATOM 1338 O O . LEU A 1 165 ? 13.137 -8.317 -12.340 1.00 95.06 165 LEU A O 1
ATOM 1342 N N . HIS A 1 166 ? 11.821 -10.141 -12.309 1.00 92.50 166 HIS A N 1
ATOM 1343 C CA . HIS A 1 166 ? 11.552 -10.106 -10.878 1.00 92.50 166 HIS A CA 1
ATOM 1344 C C . HIS A 1 166 ? 12.809 -10.470 -10.084 1.00 92.50 166 HIS A C 1
ATOM 1346 O O . HIS A 1 166 ? 13.422 -11.520 -10.283 1.00 92.50 166 HIS A O 1
ATOM 1352 N N . GLY A 1 167 ? 13.207 -9.582 -9.174 1.00 90.31 167 GLY A N 1
ATOM 1353 C CA . GLY A 1 167 ? 14.291 -9.850 -8.233 1.00 90.31 167 GLY A CA 1
ATOM 1354 C C . GLY A 1 167 ? 13.837 -10.750 -7.091 1.00 90.31 167 GLY A C 1
ATOM 1355 O O . GLY A 1 167 ? 12.667 -10.772 -6.728 1.00 90.31 167 GLY A O 1
ATOM 1356 N N . THR A 1 168 ? 14.762 -11.470 -6.470 1.00 87.19 168 THR A N 1
ATOM 1357 C CA . THR A 1 168 ? 14.449 -12.224 -5.252 1.00 87.19 168 THR A CA 1
ATOM 1358 C C . THR A 1 168 ? 14.518 -11.293 -4.051 1.00 87.19 168 THR A C 1
ATOM 1360 O O . THR A 1 168 ? 15.498 -10.563 -3.890 1.00 87.19 168 THR A O 1
ATOM 1363 N N . LYS A 1 169 ? 13.501 -11.316 -3.190 1.00 84.50 169 LYS A N 1
ATOM 1364 C CA . LYS A 1 169 ? 13.476 -10.495 -1.975 1.00 84.50 169 LYS A CA 1
ATOM 1365 C C . LYS A 1 169 ? 14.417 -11.036 -0.906 1.00 84.50 169 LYS A C 1
ATOM 1367 O O . LYS A 1 169 ? 14.779 -12.210 -0.914 1.00 84.50 169 LYS A O 1
ATOM 1372 N N . GLU A 1 170 ? 14.813 -10.154 0.006 1.00 84.44 170 GLU A N 1
ATOM 1373 C CA . GLU A 1 170 ? 15.427 -10.589 1.254 1.00 84.44 170 GLU A CA 1
ATOM 1374 C C . GLU A 1 170 ? 14.369 -11.293 2.111 1.00 84.44 170 GLU A C 1
ATOM 1376 O O . GLU A 1 170 ? 13.273 -10.768 2.310 1.00 84.44 170 GLU A O 1
ATOM 1381 N N . GLU A 1 171 ? 14.687 -12.491 2.592 1.00 82.12 171 GLU A N 1
ATOM 1382 C CA . GLU A 1 171 ? 13.821 -13.245 3.494 1.00 82.12 171 GLU A CA 1
ATOM 1383 C C . GLU A 1 171 ? 14.287 -13.041 4.930 1.00 82.12 171 GLU A C 1
ATOM 1385 O O . GLU A 1 171 ? 15.425 -13.368 5.272 1.00 82.12 171 GLU A O 1
ATOM 1390 N N . VAL A 1 172 ? 13.391 -12.536 5.779 1.00 82.00 172 VAL A N 1
ATOM 1391 C CA . VAL A 1 172 ? 13.656 -12.292 7.200 1.00 82.00 172 VAL A CA 1
ATOM 1392 C C . VAL A 1 172 ? 12.692 -13.110 8.049 1.00 82.00 172 VAL A C 1
ATOM 1394 O O . VAL A 1 172 ? 11.471 -13.000 7.929 1.00 82.00 172 VAL A O 1
ATOM 1397 N N . LYS A 1 173 ? 13.240 -13.925 8.947 1.00 82.19 173 LYS A N 1
ATOM 1398 C CA . LYS A 1 173 ? 12.488 -14.706 9.924 1.00 82.19 173 LYS A CA 1
ATOM 1399 C C . LYS A 1 173 ? 12.367 -13.937 11.226 1.00 82.19 173 LYS A C 1
ATOM 1401 O O . LYS A 1 173 ? 13.342 -13.782 11.955 1.00 82.19 173 LYS A O 1
ATOM 1406 N N . ASN A 1 174 ? 11.149 -13.517 11.538 1.00 83.50 174 ASN A N 1
ATOM 1407 C CA . ASN A 1 174 ? 10.824 -12.898 12.818 1.00 83.50 174 ASN A CA 1
ATOM 1408 C C . ASN A 1 174 ? 10.471 -13.977 13.851 1.00 83.50 174 ASN A C 1
ATOM 1410 O O . ASN A 1 174 ? 9.577 -14.793 13.628 1.00 83.50 174 ASN A O 1
ATOM 1414 N N . ILE A 1 175 ? 11.162 -13.979 14.988 1.00 81.62 175 ILE A N 1
ATOM 1415 C CA . ILE A 1 175 ? 10.873 -14.831 16.144 1.00 81.62 175 ILE A CA 1
ATOM 1416 C C . ILE A 1 175 ? 10.008 -14.023 17.105 1.00 81.62 175 ILE A C 1
ATOM 1418 O O . ILE A 1 175 ? 10.422 -12.955 17.553 1.00 81.62 175 ILE A O 1
ATOM 1422 N N . THR A 1 176 ? 8.816 -14.525 17.429 1.00 84.62 176 THR A N 1
ATOM 1423 C CA . THR A 1 176 ? 7.859 -13.829 18.298 1.00 84.62 176 THR A CA 1
ATOM 1424 C C . THR A 1 176 ? 7.704 -14.490 19.664 1.00 84.62 176 THR A C 1
ATOM 1426 O O . THR A 1 176 ? 7.835 -15.708 19.796 1.00 84.62 176 THR A O 1
ATOM 1429 N N . ASP A 1 177 ? 7.366 -13.698 20.681 1.00 86.19 177 ASP A N 1
ATOM 1430 C CA . ASP A 1 177 ? 6.943 -14.207 21.986 1.00 86.19 177 ASP A CA 1
ATOM 1431 C C . ASP A 1 177 ? 5.495 -14.748 21.952 1.00 86.19 177 ASP A C 1
ATOM 1433 O O . ASP A 1 177 ? 4.800 -14.702 20.933 1.00 86.19 177 ASP A O 1
ATOM 1437 N N . LYS A 1 178 ? 5.010 -15.265 23.092 1.00 85.12 178 LYS A N 1
ATOM 1438 C CA . LYS A 1 178 ? 3.627 -15.769 23.233 1.00 85.12 178 LYS A CA 1
ATOM 1439 C C . LYS A 1 178 ? 2.554 -14.683 23.064 1.00 85.12 178 LYS A C 1
ATOM 1441 O O . LYS A 1 178 ? 1.390 -15.022 22.876 1.00 85.12 178 LYS A O 1
ATOM 1446 N N . SER A 1 179 ? 2.937 -13.413 23.156 1.00 81.62 179 SER A N 1
ATOM 1447 C CA . SER A 1 179 ? 2.064 -12.249 23.004 1.00 81.62 179 SER A CA 1
ATOM 1448 C C . SER A 1 179 ? 2.074 -11.702 21.569 1.00 81.62 179 SER A C 1
ATOM 1450 O O . SER A 1 179 ? 1.302 -10.796 21.266 1.00 81.62 179 SER A O 1
ATOM 1452 N N . GLY A 1 180 ? 2.909 -12.258 20.681 1.00 73.31 180 GLY A N 1
ATOM 1453 C CA . GLY A 1 180 ? 3.047 -11.845 19.284 1.00 73.31 180 GLY A CA 1
ATOM 1454 C C . GLY A 1 180 ? 4.048 -10.711 19.049 1.00 73.31 180 GLY A C 1
ATOM 1455 O O . GLY A 1 180 ? 4.133 -10.215 17.926 1.00 73.31 180 GLY A O 1
ATOM 1456 N N . ASN A 1 181 ? 4.818 -10.303 20.062 1.00 77.50 181 ASN A N 1
ATOM 1457 C CA . ASN A 1 181 ? 5.860 -9.289 19.899 1.00 77.50 181 ASN A CA 1
ATOM 1458 C C . ASN A 1 181 ? 7.098 -9.905 19.244 1.00 77.50 181 ASN A C 1
ATOM 1460 O O . ASN A 1 181 ? 7.491 -11.014 19.603 1.00 77.50 181 ASN A O 1
ATOM 1464 N N . ILE A 1 182 ? 7.737 -9.182 18.323 1.00 76.75 182 ILE A N 1
ATOM 1465 C CA . ILE A 1 182 ? 8.979 -9.617 17.669 1.00 76.75 182 ILE A CA 1
ATOM 1466 C C . ILE A 1 182 ? 10.140 -9.488 18.667 1.00 76.75 182 ILE A C 1
ATOM 1468 O O . ILE A 1 182 ? 10.422 -8.399 19.157 1.00 76.75 182 ILE A O 1
ATOM 1472 N N . VAL A 1 183 ? 10.802 -10.606 18.966 1.00 81.19 183 VAL A N 1
ATOM 1473 C CA . VAL A 1 183 ? 11.931 -10.718 19.909 1.00 81.19 183 VAL A CA 1
ATOM 1474 C C . VAL A 1 183 ? 13.269 -10.686 19.172 1.00 81.19 183 VAL A C 1
ATOM 1476 O O . VAL A 1 183 ? 14.247 -10.148 19.683 1.00 81.19 183 VAL A O 1
ATOM 1479 N N . SER A 1 184 ? 13.324 -11.254 17.967 1.00 76.25 184 SER A N 1
ATOM 1480 C CA . SER A 1 184 ? 14.501 -11.196 17.099 1.00 76.25 184 SER A CA 1
ATOM 1481 C C . SER A 1 184 ? 14.126 -11.400 15.632 1.00 76.25 184 SER A C 1
ATOM 1483 O O . SER A 1 184 ? 13.068 -11.951 15.322 1.00 76.25 184 SER A O 1
ATOM 1485 N N . ALA A 1 185 ? 15.001 -10.947 14.736 1.00 78.94 185 ALA A N 1
ATOM 1486 C CA . ALA A 1 185 ? 14.877 -11.105 13.293 1.00 78.94 185 ALA A CA 1
ATOM 1487 C C . ALA A 1 185 ? 16.170 -11.719 12.734 1.00 78.94 185 ALA A C 1
ATOM 1489 O O . ALA A 1 185 ? 17.266 -11.274 13.074 1.00 78.94 185 ALA A O 1
ATOM 1490 N N . GLU A 1 186 ? 16.049 -12.749 11.900 1.00 82.88 186 GLU A N 1
ATOM 1491 C CA . GLU A 1 186 ? 17.170 -13.449 11.263 1.00 82.88 186 GLU A CA 1
ATOM 1492 C C . GLU A 1 186 ? 17.027 -13.377 9.739 1.00 82.88 186 GLU A C 1
ATOM 1494 O O . GLU A 1 186 ? 15.990 -13.760 9.200 1.00 82.88 186 GLU A O 1
ATOM 1499 N N . ILE A 1 187 ? 18.061 -12.909 9.033 1.00 82.44 187 ILE A N 1
ATOM 1500 C CA . ILE A 1 187 ? 18.077 -12.906 7.563 1.00 82.44 187 ILE A CA 1
ATOM 1501 C C . ILE A 1 187 ? 18.355 -14.334 7.077 1.00 82.44 187 ILE A C 1
ATOM 1503 O O . ILE A 1 187 ? 19.458 -14.848 7.259 1.00 82.44 187 ILE A O 1
ATOM 1507 N N . ILE A 1 188 ? 17.366 -14.962 6.440 1.00 87.62 188 ILE A N 1
ATOM 1508 C CA . ILE A 1 188 ? 17.468 -16.306 5.852 1.00 87.62 188 ILE A CA 1
ATOM 1509 C C . ILE A 1 188 ? 18.164 -16.248 4.490 1.00 87.62 188 ILE A C 1
ATOM 1511 O O . ILE A 1 188 ? 19.016 -17.081 4.182 1.00 87.62 188 ILE A O 1
ATOM 1515 N N . SER A 1 189 ? 17.799 -15.273 3.660 1.00 85.75 189 SER A N 1
ATOM 1516 C CA . SER A 1 189 ? 18.301 -15.151 2.292 1.00 85.75 189 SER A CA 1
ATOM 1517 C C . SER A 1 189 ? 18.428 -13.690 1.914 1.00 85.75 189 SER A C 1
ATOM 1519 O O . SER A 1 189 ? 17.507 -12.919 2.156 1.00 85.75 189 SER A O 1
ATOM 1521 N N . LYS A 1 190 ? 19.551 -13.308 1.299 1.00 87.31 190 LYS A N 1
ATOM 1522 C CA . LYS A 1 190 ? 19.759 -11.942 0.808 1.00 87.31 190 LYS A CA 1
ATOM 1523 C C . LYS A 1 190 ? 18.995 -11.713 -0.489 1.00 87.31 190 LYS A C 1
ATOM 1525 O O . LYS A 1 190 ? 19.030 -12.554 -1.390 1.00 87.31 190 LYS A O 1
ATOM 1530 N N . GLY A 1 191 ? 18.398 -10.531 -0.608 1.00 86.31 191 GLY A N 1
ATOM 1531 C CA . GLY A 1 191 ? 17.765 -10.108 -1.849 1.00 86.31 191 GLY A CA 1
ATOM 1532 C C . GLY A 1 191 ? 18.764 -9.972 -3.003 1.00 86.31 191 GLY A C 1
ATOM 1533 O O . GLY A 1 191 ? 19.953 -9.718 -2.796 1.00 86.31 191 GLY A O 1
ATOM 1534 N N . LYS A 1 192 ? 18.280 -10.150 -4.234 1.00 91.00 192 LYS A N 1
ATOM 1535 C CA . LYS A 1 192 ? 19.048 -9.971 -5.473 1.00 91.00 192 LYS A CA 1
ATOM 1536 C C . LYS A 1 192 ? 18.178 -9.295 -6.520 1.00 91.00 192 LYS A C 1
ATOM 1538 O O . LYS A 1 192 ? 17.007 -9.635 -6.666 1.00 91.00 192 LYS A O 1
ATOM 1543 N N . SER A 1 193 ? 18.766 -8.371 -7.274 1.00 91.88 193 SER A N 1
ATOM 1544 C CA . SER A 1 193 ? 18.102 -7.764 -8.427 1.00 91.88 193 SER A CA 1
ATOM 1545 C C . SER A 1 193 ? 17.748 -8.822 -9.470 1.00 91.88 193 SER A C 1
ATOM 1547 O O . SER A 1 193 ? 18.488 -9.791 -9.650 1.00 91.88 193 SER A O 1
ATOM 1549 N N . GLY A 1 194 ? 16.630 -8.615 -10.165 1.00 93.25 194 GLY A N 1
ATOM 1550 C CA . GLY A 1 194 ? 16.263 -9.432 -11.316 1.00 93.25 194 GLY A CA 1
ATOM 1551 C C . GLY A 1 194 ? 17.245 -9.258 -12.472 1.00 93.25 194 GLY A C 1
ATOM 1552 O O . GLY A 1 194 ? 18.107 -8.371 -12.469 1.00 93.25 194 GLY A O 1
ATOM 1553 N N . ASN A 1 195 ? 17.119 -10.115 -13.477 1.00 95.62 195 ASN A N 1
ATOM 1554 C CA . ASN A 1 195 ? 17.999 -10.063 -14.635 1.00 95.62 195 ASN A CA 1
ATOM 1555 C C . ASN A 1 195 ? 17.624 -8.897 -15.557 1.00 95.62 195 ASN A C 1
ATOM 1557 O O . ASN A 1 195 ? 16.479 -8.453 -15.618 1.00 95.62 195 ASN A O 1
ATOM 1561 N N . SER A 1 196 ? 18.601 -8.416 -16.323 1.00 95.19 196 SER A N 1
ATOM 1562 C CA . SER A 1 196 ? 18.353 -7.435 -17.381 1.00 95.19 196 SER A CA 1
ATOM 1563 C C . SER A 1 196 ? 17.867 -8.120 -18.658 1.00 95.19 196 SER A C 1
ATOM 1565 O O . SER A 1 196 ? 18.416 -9.141 -19.069 1.00 95.19 196 SER A O 1
ATOM 1567 N N . LEU A 1 197 ? 16.871 -7.525 -19.314 1.00 93.81 197 LEU A N 1
ATOM 1568 C CA . LEU A 1 197 ? 16.377 -7.954 -20.620 1.00 93.81 197 LEU A CA 1
ATOM 1569 C C . LEU A 1 197 ? 16.857 -6.971 -21.693 1.00 93.81 197 LEU A C 1
ATOM 1571 O O . LEU A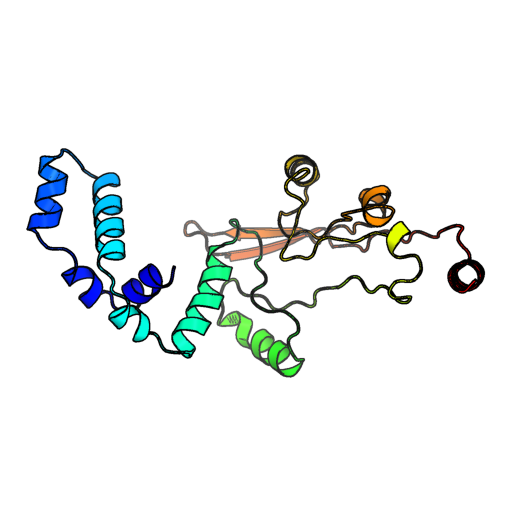 1 197 ? 16.576 -5.779 -21.610 1.00 93.81 197 LEU A O 1
ATOM 1575 N N . THR A 1 198 ? 17.559 -7.476 -22.706 1.00 95.19 198 THR A N 1
ATOM 1576 C CA . THR A 1 198 ? 17.933 -6.694 -23.895 1.00 95.19 198 THR A CA 1
ATOM 1577 C C . THR A 1 198 ? 16.969 -7.023 -25.026 1.00 95.19 198 THR A C 1
ATOM 1579 O O . THR A 1 198 ? 16.784 -8.193 -25.359 1.00 95.19 198 THR A O 1
ATOM 1582 N N . LEU A 1 199 ? 16.341 -5.999 -25.602 1.00 93.50 199 LEU A N 1
ATOM 1583 C CA . LEU A 1 199 ? 15.417 -6.153 -26.723 1.00 93.50 199 LEU A CA 1
ATOM 1584 C C . LEU A 1 199 ? 16.157 -6.022 -28.055 1.00 93.50 199 LEU A C 1
ATOM 1586 O O . LEU A 1 199 ? 17.200 -5.383 -28.143 1.00 93.50 199 LEU A O 1
ATOM 1590 N N . THR A 1 200 ? 15.573 -6.578 -29.112 1.00 94.81 200 THR A N 1
ATOM 1591 C CA . THR A 1 200 ? 16.066 -6.428 -30.491 1.00 94.81 200 THR A CA 1
ATOM 1592 C C . THR A 1 200 ? 15.627 -5.113 -31.145 1.00 94.81 200 THR A C 1
ATOM 1594 O O . THR A 1 200 ? 15.834 -4.927 -32.340 1.00 94.81 200 THR A O 1
ATOM 1597 N N . ILE A 1 201 ? 14.953 -4.237 -30.397 1.00 90.94 201 ILE A N 1
ATOM 1598 C CA . ILE A 1 201 ? 14.386 -2.983 -30.892 1.00 90.94 201 ILE A CA 1
ATOM 1599 C C . ILE A 1 201 ? 15.437 -1.883 -30.808 1.00 90.94 201 ILE A C 1
ATOM 1601 O O . ILE A 1 201 ? 15.978 -1.612 -29.737 1.00 90.94 201 ILE A O 1
ATOM 1605 N N . ASP A 1 202 ? 15.676 -1.227 -31.937 1.00 92.56 202 ASP A N 1
ATOM 1606 C CA . ASP A 1 202 ? 16.460 -0.003 -32.001 1.00 92.56 202 ASP A CA 1
ATOM 1607 C C . ASP A 1 202 ? 15.566 1.196 -31.641 1.00 92.56 202 ASP A C 1
ATOM 1609 O O . ASP A 1 202 ? 14.566 1.472 -32.310 1.00 92.56 202 ASP A O 1
ATOM 1613 N N . MET A 1 203 ? 15.913 1.899 -30.562 1.00 90.12 203 MET A N 1
ATOM 1614 C CA . MET A 1 203 ? 15.112 3.015 -30.052 1.00 90.12 203 MET A CA 1
ATOM 1615 C C . MET A 1 203 ? 15.161 4.258 -30.946 1.00 90.12 203 MET A C 1
ATOM 1617 O O . MET A 1 203 ? 14.188 5.014 -30.970 1.00 90.12 203 MET A O 1
ATOM 1621 N N . GLU A 1 204 ? 16.251 4.486 -31.682 1.00 91.75 204 GLU A N 1
ATOM 1622 C CA . GLU A 1 204 ? 16.345 5.613 -32.614 1.00 91.75 204 GLU A CA 1
ATOM 1623 C C . GLU A 1 204 ? 15.462 5.372 -33.836 1.00 91.75 204 GLU A C 1
ATOM 1625 O O . GLU A 1 204 ? 14.753 6.280 -34.282 1.00 91.75 204 GLU A O 1
ATOM 1630 N N . LEU A 1 205 ? 15.462 4.138 -34.351 1.00 92.69 205 LEU A N 1
ATOM 1631 C CA . LEU A 1 205 ? 14.564 3.733 -35.427 1.00 92.69 205 LEU A CA 1
ATOM 1632 C C . LEU A 1 205 ? 13.101 3.812 -34.978 1.00 92.69 205 LEU A C 1
ATOM 1634 O O . LEU A 1 205 ? 12.288 4.403 -35.686 1.00 92.69 205 LEU A O 1
ATOM 1638 N N . GLN A 1 206 ? 12.776 3.275 -33.796 1.00 91.25 206 GLN A N 1
ATOM 1639 C CA . GLN A 1 206 ? 11.416 3.315 -33.251 1.00 91.25 206 GLN A CA 1
ATOM 1640 C C . GLN A 1 206 ? 10.904 4.753 -33.125 1.00 91.25 206 GLN A C 1
ATOM 1642 O O . GLN A 1 206 ? 9.780 5.044 -33.530 1.00 91.25 206 GLN A O 1
ATOM 1647 N N . LYS A 1 207 ? 11.742 5.667 -32.620 1.00 91.94 207 LYS A N 1
ATOM 1648 C CA . LYS A 1 207 ? 11.390 7.083 -32.492 1.00 91.94 207 LYS A CA 1
ATOM 1649 C C . LYS A 1 207 ? 11.042 7.713 -33.842 1.00 91.94 207 LYS A C 1
ATOM 1651 O O . LYS A 1 207 ? 10.014 8.367 -33.953 1.00 91.94 207 LYS A O 1
ATOM 1656 N N . LYS A 1 208 ? 11.856 7.475 -34.875 1.00 92.88 208 LYS A N 1
ATOM 1657 C CA . LYS A 1 208 ? 11.601 8.010 -36.224 1.00 92.88 208 LYS A CA 1
ATOM 1658 C C . LYS A 1 208 ? 10.298 7.489 -36.827 1.00 92.88 208 LYS A C 1
ATOM 1660 O O . LYS A 1 208 ? 9.613 8.237 -37.517 1.00 92.88 208 LYS A O 1
ATOM 1665 N N . VAL A 1 209 ? 9.970 6.219 -36.586 1.00 91.44 209 VAL A N 1
ATOM 1666 C CA . VAL A 1 209 ? 8.732 5.607 -37.090 1.00 91.44 209 VAL A CA 1
ATOM 1667 C C . VAL A 1 209 ? 7.498 6.193 -36.402 1.00 91.44 209 VAL A C 1
ATOM 1669 O O . VAL A 1 209 ? 6.510 6.428 -37.081 1.00 91.44 209 VAL A O 1
ATOM 1672 N N . GLU A 1 210 ? 7.542 6.458 -35.093 1.00 86.00 210 GLU A N 1
ATOM 1673 C CA . GLU A 1 210 ? 6.412 7.072 -34.368 1.00 86.00 210 GLU A CA 1
ATOM 1674 C C . GLU A 1 210 ? 6.230 8.572 -34.661 1.00 86.00 210 GLU A C 1
ATOM 1676 O O . GLU A 1 210 ? 5.135 9.101 -34.480 1.00 86.00 210 GLU A O 1
ATOM 1681 N N . GLU A 1 211 ? 7.285 9.262 -35.101 1.00 86.38 211 GLU A N 1
ATOM 1682 C CA . GLU A 1 211 ? 7.237 10.670 -35.524 1.00 86.38 211 GLU A CA 1
ATOM 1683 C C . GLU A 1 211 ? 6.754 10.865 -36.978 1.00 86.38 211 GLU A C 1
ATOM 1685 O O . GLU A 1 211 ? 6.506 12.005 -37.377 1.00 86.38 211 GLU A O 1
ATOM 1690 N N . SER A 1 212 ? 6.644 9.784 -37.766 1.00 66.38 212 SER A N 1
ATOM 1691 C CA . SER A 1 212 ? 6.222 9.794 -39.181 1.00 66.38 212 SER A CA 1
ATOM 1692 C C . SER A 1 212 ? 4.712 9.623 -39.344 1.00 66.38 212 SER A C 1
ATOM 1694 O O . SER A 1 212 ? 4.154 10.283 -40.250 1.00 66.38 212 SER A O 1
#

Secondary structure (DSSP, 8-state):
-HHHHHHHHTHHHHHHTS-HHHHHHHHTTT--HHHHHHHHHHHHHHT--HHHHTT--HHHHHHHHHHHHHHHSPTT-------S--HHHHHHHHHTGGGSTT----PPP----TTTTTTHHHH--B--TTT-S-GGGHHHHHHTT--TT---B-SHHHHHTHHHHPPBPPEEEEEE-TTS-EEEEEEEE--BPPPP---S--HHHHHHHHT-

Radius of gyration: 24.62 Å; chains: 1; bounding box: 55×38×69 Å